Protein AF-A0A3S1PCC4-F1 (afdb_monomer_lite)

Foldseek 3Di:
DDPVVVVVVVVLVVQCVPDDDPSVVVSVVVPDPDPDDDDDDDPDPDDDDDPDDPDPAPPQQVAFQVVLHDLLLLQWKKKFFWDQDAPQDLVLLVVLVVVLSVQAHTRPDRDDFKHKDKDFALVLCVRSPQCDDPPDRVCVVPDPDRNCFCQDPVNCVVVVCDDCRHSVNDQARHPVHNTGMMMMMTGNDPVSNVVVVVVNCVSCVVSVMDRSDMDIDHFDDDVSFTADPVGDGDPPDDDDDPNSD

Radius of gyration: 22.94 Å; chains: 1; bounding box: 48×63×46 Å

Secondary structure (DSSP, 8-state):
--HHHHHHHHHHHHHHHH--THHHHHHHHTT--PPPPPPPPTT-----PSP--------GGGSBGGGT---TT--EEEEEEEEPPTT--HHHHHHHHHHHHHHS-BTTS---SEEEEEEE-HHHHHHHT---BTTB-GGGGS-HHHHH-TTSHHHHHHHT--GGGSGGG-SSSSTTS---EEEEEEESSHHHHHHHHHHHHHHHHHTT-EEEEEEEE---EETTEEB-TTS-B-S------TT--

pLDDT: mean 84.14, std 18.21, range [34.12, 98.75]

Sequence (245 aa):
LNTTRIRINSRIRRGIASATGNEARDWLSLFGSLPRPQALPADARSLAGPPSSPLEALESGEIQSIFFGPFGALGDAHMLAIQVPDGLPTAKRKTWLDFVIGKTSFGDGVPVGRAMTVAFGPNGLRRLGLEGGVDDEPLDTFPVAFREGMGTPERSRILNDTGPDAPDKWQWGSSAKPVDVVIVCYAETPALLKAEITAMKRQTAGAGMSVTAELPLKVKRDGKRAVEHFGFVDGISQPIVRGTA

Structure (mmCIF, N/CA/C/O backbone):
data_AF-A0A3S1PCC4-F1
#
_entry.id   AF-A0A3S1PCC4-F1
#
loop_
_atom_site.group_PDB
_atom_site.id
_atom_site.type_symbol
_atom_site.label_atom_id
_atom_site.label_alt_id
_atom_site.label_comp_id
_atom_site.label_asym_id
_atom_site.label_entity_id
_atom_site.label_seq_id
_atom_site.pdbx_PDB_ins_code
_atom_site.Cartn_x
_atom_site.Cartn_y
_atom_site.Cartn_z
_atom_site.occupancy
_atom_site.B_iso_or_equiv
_atom_site.auth_seq_id
_atom_site.auth_comp_id
_atom_site.auth_asym_id
_atom_site.auth_atom_id
_atom_site.pdbx_PDB_model_num
ATOM 1 N N . LEU A 1 1 ? -17.029 -44.923 25.336 1.00 55.44 1 LEU A N 1
ATOM 2 C CA . LEU A 1 1 ? -16.985 -43.582 24.699 1.00 55.44 1 LEU A CA 1
ATOM 3 C C . LEU A 1 1 ? -17.472 -42.555 25.717 1.00 55.44 1 LEU A C 1
ATOM 5 O O . LEU A 1 1 ? -18.486 -42.830 26.338 1.00 55.44 1 LEU A O 1
ATOM 9 N N . ASN A 1 2 ? -16.788 -41.420 25.910 1.00 75.88 2 ASN A N 1
ATOM 10 C CA . ASN A 1 2 ? -17.278 -40.337 26.778 1.00 75.88 2 ASN A CA 1
ATOM 11 C C . ASN A 1 2 ? -17.900 -39.200 25.947 1.00 75.88 2 ASN A C 1
ATOM 13 O O . ASN A 1 2 ? -17.638 -39.069 24.748 1.00 75.88 2 ASN A O 1
ATOM 17 N N . THR A 1 3 ? -18.735 -38.384 26.585 1.00 71.75 3 THR A N 1
ATOM 18 C CA . THR A 1 3 ? -19.461 -37.267 25.956 1.00 71.75 3 THR A CA 1
ATOM 19 C C . THR A 1 3 ? -18.524 -36.255 25.297 1.00 71.75 3 THR A C 1
ATOM 21 O O . THR A 1 3 ? -18.834 -35.746 24.221 1.00 71.75 3 THR A O 1
ATOM 24 N N . THR A 1 4 ? -17.336 -36.036 25.862 1.00 60.47 4 THR A N 1
ATOM 25 C CA . THR A 1 4 ? -16.287 -35.183 25.284 1.00 60.47 4 THR A CA 1
ATOM 26 C C . THR A 1 4 ? -15.826 -35.681 23.913 1.00 60.47 4 THR A C 1
ATOM 28 O O . THR A 1 4 ? -15.814 -34.911 22.954 1.00 60.47 4 THR A O 1
ATOM 31 N N . ARG A 1 5 ? -15.525 -36.979 23.772 1.00 54.78 5 ARG A N 1
ATOM 32 C CA . ARG A 1 5 ? -15.121 -37.580 22.487 1.00 54.78 5 ARG A CA 1
ATOM 33 C C . ARG A 1 5 ? -16.241 -37.541 21.446 1.00 54.78 5 ARG A C 1
ATOM 35 O O . ARG A 1 5 ? -15.966 -37.338 20.269 1.00 54.78 5 ARG A O 1
ATOM 42 N N . ILE A 1 6 ? -17.498 -37.676 21.869 1.00 67.12 6 ILE A N 1
ATOM 43 C CA . ILE A 1 6 ? -18.664 -37.547 20.978 1.00 67.12 6 ILE A CA 1
ATOM 44 C C . ILE A 1 6 ? -18.783 -36.108 20.448 1.00 67.12 6 ILE A C 1
ATOM 46 O O . ILE A 1 6 ? -19.004 -35.905 19.254 1.00 67.12 6 ILE A O 1
ATOM 50 N N . ARG A 1 7 ? -18.574 -35.103 21.309 1.00 64.81 7 ARG A N 1
ATOM 51 C CA . ARG A 1 7 ? -18.619 -33.678 20.937 1.00 64.81 7 ARG A CA 1
ATOM 52 C C . ARG A 1 7 ? -17.484 -33.287 19.992 1.00 64.81 7 ARG A C 1
ATOM 54 O O . ARG A 1 7 ? -17.731 -32.577 19.020 1.00 64.81 7 ARG A O 1
ATOM 61 N N . ILE A 1 8 ? -16.276 -33.790 20.249 1.00 65.31 8 ILE A N 1
ATOM 62 C CA . ILE A 1 8 ? -15.109 -33.607 19.377 1.00 65.31 8 ILE A CA 1
ATOM 63 C C . ILE A 1 8 ? -15.391 -34.217 18.000 1.00 65.31 8 ILE A C 1
ATOM 65 O O . ILE A 1 8 ? -15.350 -33.502 17.006 1.00 65.31 8 ILE A O 1
ATOM 69 N N . ASN A 1 9 ? -15.807 -35.484 17.934 1.00 69.88 9 ASN A N 1
ATOM 70 C CA . ASN A 1 9 ? -16.127 -36.136 16.660 1.00 69.88 9 ASN A CA 1
ATOM 71 C C . ASN A 1 9 ? -17.265 -35.442 15.895 1.00 69.88 9 ASN A C 1
ATOM 73 O O . ASN A 1 9 ? -17.238 -35.391 14.668 1.00 69.88 9 ASN A O 1
ATOM 77 N N . SER A 1 10 ? -18.256 -34.890 16.600 1.00 73.69 10 SER A N 1
ATOM 78 C CA . SER A 1 10 ? -19.342 -34.116 15.988 1.00 73.69 10 SER A CA 1
ATOM 79 C C . SER A 1 10 ? -18.849 -32.793 15.391 1.00 73.69 10 SER A C 1
ATOM 81 O O . SER A 1 10 ? -19.222 -32.457 14.268 1.00 73.69 10 SER A O 1
ATOM 83 N N . ARG A 1 11 ? -17.960 -32.070 16.090 1.00 67.06 11 ARG A N 1
ATOM 84 C CA . ARG A 1 11 ? -17.319 -30.845 15.577 1.00 67.06 11 ARG A CA 1
ATOM 85 C C . ARG A 1 11 ? -16.448 -31.123 14.355 1.00 67.06 11 ARG A C 1
ATOM 87 O O . ARG A 1 11 ? -16.560 -30.405 13.372 1.00 67.06 11 ARG A O 1
ATOM 94 N N . ILE A 1 12 ? -15.672 -32.202 14.403 1.00 66.50 12 ILE A N 1
ATOM 95 C CA . ILE A 1 12 ? -14.840 -32.667 13.292 1.00 66.50 12 ILE A CA 1
ATOM 96 C C . ILE A 1 12 ? -15.699 -32.983 12.060 1.00 66.50 12 ILE A C 1
ATOM 98 O O . ILE A 1 12 ? -15.467 -32.446 10.984 1.00 66.50 12 ILE A O 1
ATOM 102 N N . ARG A 1 13 ? -16.751 -33.800 12.214 1.00 68.94 13 ARG A N 1
ATOM 103 C CA . ARG A 1 13 ? -17.656 -34.139 11.100 1.00 68.94 13 ARG A CA 1
ATOM 104 C C . ARG A 1 13 ? -18.364 -32.919 10.528 1.00 68.94 13 ARG A C 1
ATOM 106 O O . ARG A 1 13 ? -18.548 -32.846 9.320 1.00 68.94 13 ARG A O 1
ATOM 113 N N . ARG A 1 14 ? -18.774 -31.984 11.388 1.00 71.38 14 ARG A N 1
ATOM 114 C CA . ARG A 1 14 ? -19.416 -30.742 10.955 1.00 71.38 14 ARG A CA 1
ATOM 115 C C . ARG A 1 14 ? -18.445 -29.879 10.153 1.00 71.38 14 ARG A C 1
ATOM 117 O O . ARG A 1 14 ? -18.834 -29.436 9.086 1.00 71.38 14 ARG A O 1
ATOM 124 N N . GLY A 1 15 ? -17.206 -29.731 10.624 1.00 66.81 15 GLY A N 1
ATOM 125 C CA . GLY A 1 15 ? -16.150 -29.019 9.909 1.00 66.81 15 GLY A CA 1
ATOM 126 C C . GLY A 1 15 ? -15.843 -29.630 8.543 1.00 66.81 15 GLY A C 1
ATOM 127 O O . GLY A 1 15 ? -15.809 -28.900 7.568 1.00 66.81 15 GLY A O 1
ATOM 128 N N . ILE A 1 16 ? -15.741 -30.961 8.440 1.00 65.31 16 ILE A N 1
ATOM 129 C CA . ILE A 1 16 ? -15.544 -31.660 7.154 1.00 65.31 16 ILE A CA 1
ATOM 130 C C . ILE A 1 16 ? -16.733 -31.455 6.205 1.00 65.31 16 ILE A C 1
ATOM 132 O O . ILE A 1 16 ? -16.543 -31.243 5.014 1.00 65.31 16 ILE A O 1
ATOM 136 N N . ALA A 1 17 ? -17.964 -31.543 6.715 1.00 69.50 17 ALA A N 1
ATOM 137 C CA . ALA A 1 17 ? -19.167 -31.459 5.888 1.00 69.50 17 ALA A CA 1
ATOM 138 C C . ALA A 1 17 ? -19.477 -30.035 5.401 1.00 69.50 17 ALA A C 1
ATOM 140 O O . ALA A 1 17 ? -20.183 -29.882 4.407 1.00 69.50 17 ALA A O 1
ATOM 141 N N . SER A 1 18 ? -18.987 -29.008 6.102 1.00 69.00 18 SER A N 1
ATOM 142 C CA . SER A 1 18 ? -19.151 -27.604 5.717 1.00 69.00 18 SER A CA 1
ATOM 143 C C . SER A 1 18 ? -17.910 -26.995 5.067 1.00 69.00 18 SER A C 1
ATOM 145 O O . SER A 1 18 ? -17.981 -25.845 4.651 1.00 69.00 18 SER A O 1
ATOM 147 N N . ALA A 1 19 ? -16.795 -27.731 5.014 1.00 68.38 19 ALA A N 1
ATOM 148 C CA . ALA A 1 19 ? -15.522 -27.224 4.527 1.00 68.38 19 ALA A CA 1
ATOM 149 C C . ALA A 1 19 ? -15.582 -26.895 3.034 1.00 68.38 19 ALA A C 1
ATOM 151 O O . ALA A 1 19 ? -15.931 -27.739 2.203 1.00 68.38 19 ALA A O 1
ATOM 152 N N . THR A 1 20 ? -15.169 -25.683 2.689 1.00 65.50 20 THR A N 1
ATOM 153 C CA . THR A 1 20 ? -14.946 -25.265 1.302 1.00 65.50 20 THR A CA 1
ATOM 154 C C . THR A 1 20 ? -13.452 -25.263 0.996 1.00 65.50 20 THR A C 1
ATOM 156 O O . THR A 1 20 ? -12.661 -24.863 1.842 1.00 65.50 20 THR A O 1
ATOM 159 N N . GLY A 1 21 ? -13.058 -25.738 -0.194 1.00 63.12 21 GLY A N 1
ATOM 160 C CA . GLY A 1 21 ? -11.692 -25.675 -0.747 1.00 63.12 21 GLY A CA 1
ATOM 161 C C . GLY A 1 21 ? -10.542 -25.839 0.261 1.00 63.12 21 GLY A C 1
ATOM 162 O O . GLY A 1 21 ? -10.069 -26.949 0.500 1.00 63.12 21 GLY A O 1
ATOM 163 N N . ASN A 1 22 ? -10.089 -24.715 0.818 1.00 55.84 22 ASN A N 1
ATOM 164 C CA . ASN A 1 22 ? -8.958 -24.598 1.740 1.00 55.84 22 ASN A CA 1
ATOM 165 C C . ASN A 1 22 ? -9.231 -25.239 3.116 1.00 55.84 22 ASN A C 1
ATOM 167 O O . ASN A 1 22 ? -8.378 -25.952 3.639 1.00 55.84 22 ASN A O 1
ATOM 171 N N . GLU A 1 23 ? -10.449 -25.121 3.652 1.00 59.72 23 GLU A N 1
ATOM 172 C CA . GLU A 1 23 ? -10.817 -25.710 4.950 1.00 59.72 23 GLU A CA 1
ATOM 173 C C . GLU A 1 23 ? -10.722 -27.245 4.914 1.00 59.72 23 GLU A C 1
ATOM 175 O O . GLU A 1 23 ? -10.379 -27.886 5.906 1.00 59.72 23 GLU A O 1
ATOM 180 N N . ALA A 1 24 ? -10.983 -27.858 3.755 1.00 63.47 24 ALA A N 1
ATOM 181 C CA . ALA A 1 24 ? -10.922 -29.308 3.596 1.00 63.47 24 ALA A CA 1
ATOM 182 C C . ALA A 1 24 ? -9.477 -29.838 3.658 1.00 63.47 24 ALA A C 1
ATOM 184 O O . ALA A 1 24 ? -9.257 -30.948 4.152 1.00 63.47 24 ALA A O 1
ATOM 185 N N . ARG A 1 25 ? -8.492 -29.047 3.201 1.00 60.25 25 ARG A N 1
ATOM 186 C CA . ARG A 1 25 ? -7.058 -29.381 3.278 1.00 60.25 25 ARG A CA 1
ATOM 187 C C . ARG A 1 25 ? -6.530 -29.280 4.708 1.00 60.25 25 ARG A C 1
ATOM 189 O O . ARG A 1 25 ? -5.860 -30.210 5.161 1.00 60.25 25 ARG A O 1
ATOM 196 N N . ASP A 1 26 ? 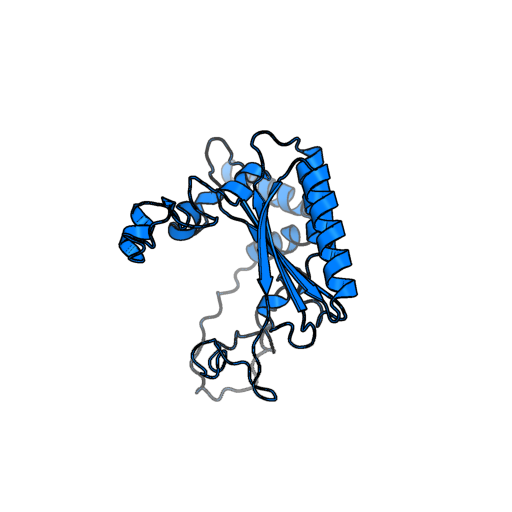-6.919 -28.240 5.441 1.00 62.50 26 ASP A N 1
ATOM 197 C CA . ASP A 1 26 ? -6.577 -28.093 6.861 1.00 62.50 26 ASP A CA 1
ATOM 198 C C . ASP A 1 26 ? -7.161 -29.234 7.691 1.00 62.50 26 ASP A C 1
ATOM 200 O O . ASP A 1 26 ? -6.450 -29.860 8.481 1.00 62.50 26 ASP A O 1
ATOM 204 N N . TRP A 1 27 ? -8.424 -29.594 7.441 1.00 66.12 27 TRP A N 1
ATOM 205 C CA . TRP A 1 27 ? -9.035 -30.768 8.057 1.00 66.12 27 TRP A CA 1
ATOM 206 C C . TRP A 1 27 ? -8.267 -32.053 7.747 1.00 66.12 27 TRP A C 1
ATOM 208 O O . TRP A 1 27 ? -8.032 -32.840 8.662 1.00 66.12 27 TRP A O 1
ATOM 218 N N . LEU A 1 28 ? -7.840 -32.264 6.499 1.00 62.09 28 LEU A N 1
ATOM 219 C CA . LEU A 1 28 ? -7.094 -33.459 6.094 1.00 62.09 28 LEU A CA 1
ATOM 220 C C . LEU A 1 28 ? -5.735 -33.567 6.807 1.00 62.09 28 LEU A C 1
ATOM 222 O O . LEU A 1 28 ? -5.336 -34.666 7.199 1.00 62.09 28 LEU A O 1
ATOM 226 N N . SER A 1 29 ? -5.060 -32.436 7.035 1.00 58.19 29 SER A N 1
ATOM 227 C CA . SER A 1 29 ? -3.767 -32.385 7.736 1.00 58.19 29 SER A CA 1
ATOM 228 C C . SER A 1 29 ? -3.847 -32.874 9.192 1.00 58.19 29 SER A C 1
ATOM 230 O O . SER A 1 29 ? -2.890 -33.447 9.715 1.00 58.19 29 SER A O 1
ATOM 232 N N . LEU A 1 30 ? -5.016 -32.735 9.827 1.00 59.31 30 LEU A N 1
ATOM 233 C CA . LEU A 1 30 ? -5.267 -33.156 11.208 1.00 59.31 30 LEU A CA 1
ATOM 234 C C . LEU A 1 30 ? -5.511 -34.672 11.353 1.00 59.31 30 LEU A C 1
ATOM 236 O O . LEU A 1 30 ? -5.590 -35.170 12.477 1.00 59.31 30 LEU A O 1
ATOM 240 N N . PHE A 1 31 ? -5.624 -35.417 10.244 1.00 58.00 31 PHE A N 1
ATOM 241 C CA . PHE A 1 31 ? -5.912 -36.860 10.237 1.00 58.00 31 PHE A CA 1
ATOM 242 C C . PHE A 1 31 ? -4.705 -37.772 9.976 1.00 58.00 31 PHE A C 1
ATOM 244 O O . PHE A 1 31 ? -4.876 -38.982 9.820 1.00 58.00 31 PHE A O 1
ATOM 251 N N . GLY A 1 32 ? -3.483 -37.241 9.979 1.00 54.75 32 GLY A N 1
ATOM 252 C CA . GLY A 1 32 ? -2.264 -38.036 9.825 1.00 54.75 32 GLY A CA 1
ATOM 253 C C . GLY A 1 32 ? -1.447 -38.140 11.112 1.00 54.75 32 GLY A C 1
ATOM 254 O O . GLY A 1 32 ? -1.213 -37.150 11.793 1.00 54.75 32 GLY A O 1
ATOM 255 N N . SER A 1 33 ? -0.917 -39.326 11.410 1.00 45.59 33 SER A N 1
ATOM 256 C CA . SER A 1 33 ? 0.185 -39.521 12.366 1.00 45.59 33 SER A CA 1
ATOM 257 C C . SER A 1 33 ? 1.557 -39.385 11.688 1.00 45.59 33 SER A C 1
ATOM 259 O O . SER A 1 33 ? 2.491 -40.109 12.030 1.00 45.59 33 SER A O 1
ATOM 261 N N . LEU A 1 34 ? 1.681 -38.514 10.681 1.00 43.03 34 LEU A N 1
ATOM 262 C CA . LEU A 1 34 ? 2.952 -38.301 9.994 1.00 43.03 34 LEU A CA 1
ATOM 263 C C . LEU A 1 34 ? 3.855 -37.417 10.869 1.00 43.03 34 LEU A C 1
ATOM 265 O O . LEU A 1 34 ? 3.447 -36.313 11.237 1.00 43.03 34 LEU A O 1
ATOM 269 N N . PRO A 1 35 ? 5.069 -37.874 11.229 1.00 38.50 35 PRO A N 1
ATOM 270 C CA . PRO A 1 35 ? 6.029 -37.037 11.933 1.00 38.50 35 PRO A CA 1
ATOM 271 C C . PRO A 1 35 ? 6.347 -35.790 11.103 1.00 38.50 35 PRO A C 1
ATOM 273 O O . PRO A 1 35 ? 6.638 -35.894 9.912 1.00 38.50 35 PRO A O 1
ATOM 276 N N . ARG A 1 36 ? 6.337 -34.617 11.749 1.00 38.31 36 ARG A N 1
ATOM 277 C CA . ARG A 1 36 ? 6.861 -33.366 11.183 1.00 38.31 36 ARG A CA 1
ATOM 278 C C . ARG A 1 36 ? 8.299 -33.625 10.694 1.00 38.31 36 ARG A C 1
ATOM 280 O O . ARG A 1 36 ? 9.127 -33.981 11.537 1.00 38.31 36 ARG A O 1
ATOM 287 N N . PRO A 1 37 ? 8.620 -33.485 9.394 1.00 38.50 37 PRO A N 1
ATOM 288 C CA . PRO A 1 37 ? 9.954 -33.804 8.896 1.00 38.50 37 PRO A CA 1
ATOM 289 C C . PRO A 1 37 ? 11.003 -32.913 9.569 1.00 38.50 37 PRO A C 1
ATOM 291 O O . PRO A 1 37 ? 10.977 -31.691 9.428 1.00 38.50 37 PRO A O 1
ATOM 294 N N . GLN A 1 38 ? 11.919 -33.517 10.328 1.00 34.97 38 GLN A N 1
ATOM 295 C CA . GLN A 1 38 ? 13.123 -32.832 10.792 1.00 34.97 38 GLN A CA 1
ATOM 296 C C . GLN A 1 38 ? 14.114 -32.762 9.627 1.00 34.97 38 GLN A C 1
ATOM 298 O O . GLN A 1 38 ? 14.378 -33.769 8.971 1.00 34.97 38 GLN A O 1
ATOM 303 N N . ALA A 1 39 ? 14.648 -31.571 9.359 1.00 34.12 39 ALA A N 1
ATOM 304 C CA . ALA A 1 39 ? 15.668 -31.373 8.338 1.00 34.12 39 ALA A CA 1
ATOM 305 C C . ALA A 1 39 ? 16.948 -32.137 8.725 1.00 34.12 39 ALA A C 1
ATOM 307 O O . ALA A 1 39 ? 17.568 -31.830 9.742 1.00 34.12 39 ALA A O 1
ATOM 308 N N . LEU A 1 40 ? 17.340 -33.130 7.924 1.00 36.12 40 LEU A N 1
ATOM 309 C CA . LEU A 1 40 ? 18.632 -33.805 8.064 1.00 36.12 40 LEU A CA 1
ATOM 310 C C . LEU A 1 40 ? 19.737 -32.999 7.349 1.00 36.12 40 LEU A C 1
ATOM 312 O O . LEU A 1 40 ? 19.476 -32.459 6.270 1.00 36.12 40 LEU A O 1
ATOM 316 N N . PRO A 1 41 ? 20.962 -32.919 7.907 1.00 35.78 41 PRO A N 1
ATOM 317 C CA . PRO A 1 41 ? 22.112 -32.302 7.244 1.00 35.78 41 PRO A CA 1
ATOM 318 C C . PRO A 1 41 ? 22.495 -33.040 5.953 1.00 35.78 41 PRO A C 1
ATOM 320 O O . PRO A 1 41 ? 22.347 -34.258 5.857 1.00 35.78 41 PRO A O 1
ATOM 323 N N . ALA A 1 42 ? 23.011 -32.293 4.976 1.00 42.09 42 ALA A N 1
ATOM 324 C CA . ALA A 1 42 ? 23.129 -32.655 3.560 1.00 42.09 42 ALA A CA 1
ATOM 325 C C . ALA A 1 42 ? 24.129 -33.781 3.199 1.00 42.09 42 ALA A C 1
ATOM 327 O O . ALA A 1 42 ? 24.366 -34.024 2.016 1.00 42.09 42 ALA A O 1
ATOM 328 N N . ASP A 1 43 ? 24.686 -34.508 4.170 1.00 38.22 43 ASP A N 1
ATOM 329 C CA . ASP A 1 43 ? 25.926 -35.266 3.944 1.00 38.22 43 ASP A CA 1
ATOM 330 C C . ASP A 1 43 ? 25.753 -36.793 4.053 1.00 38.22 43 ASP A C 1
ATOM 332 O O . ASP A 1 43 ? 26.722 -37.549 3.969 1.00 38.22 43 ASP A O 1
ATOM 336 N N . ALA A 1 44 ? 24.523 -37.291 4.195 1.00 40.72 44 ALA A N 1
ATOM 337 C CA . ALA A 1 44 ? 24.255 -38.726 4.194 1.00 40.72 44 ALA A CA 1
ATOM 338 C C . ALA A 1 44 ? 23.898 -39.213 2.780 1.00 40.72 44 ALA A C 1
ATOM 340 O O . ALA A 1 44 ? 22.746 -39.150 2.351 1.00 40.72 44 ALA A O 1
ATOM 341 N N . ARG A 1 45 ? 24.887 -39.755 2.056 1.00 44.91 45 ARG A N 1
ATOM 342 C CA . ARG A 1 45 ? 24.632 -40.624 0.895 1.00 44.91 45 ARG A CA 1
ATOM 343 C C . ARG A 1 45 ? 23.762 -41.794 1.359 1.00 44.91 45 ARG A C 1
ATOM 345 O O . ARG A 1 45 ? 24.252 -42.655 2.085 1.00 44.91 45 ARG A O 1
ATOM 352 N N . SER A 1 46 ? 22.501 -41.839 0.940 1.00 37.72 46 SER A N 1
ATOM 353 C CA . SER A 1 46 ? 21.627 -42.980 1.207 1.00 37.72 46 SER A CA 1
ATOM 354 C C . SER A 1 46 ? 20.851 -43.404 -0.034 1.00 37.72 46 SER A C 1
ATOM 356 O O . SER A 1 46 ? 20.430 -42.592 -0.855 1.00 37.72 46 SER A O 1
ATOM 358 N N . LEU A 1 47 ? 20.739 -44.725 -0.126 1.00 39.38 47 LEU A N 1
ATOM 359 C CA . LEU A 1 47 ? 20.037 -45.550 -1.097 1.00 39.38 47 LEU A CA 1
ATOM 360 C C . LEU A 1 47 ? 18.609 -45.052 -1.344 1.00 39.38 47 LEU A C 1
ATOM 362 O O . LEU A 1 47 ? 17.991 -44.500 -0.439 1.00 39.38 47 LEU A O 1
ATOM 366 N N . ALA A 1 48 ? 18.111 -45.284 -2.566 1.00 47.38 48 ALA A N 1
ATOM 367 C CA . ALA A 1 48 ? 16.798 -44.874 -3.067 1.00 47.38 48 ALA A CA 1
ATOM 368 C C . ALA A 1 48 ? 15.698 -44.928 -1.989 1.00 47.38 48 ALA A C 1
ATOM 370 O O . ALA A 1 48 ? 15.138 -45.984 -1.694 1.00 47.38 48 ALA A O 1
ATOM 371 N N . GLY A 1 49 ? 15.424 -43.768 -1.390 1.00 35.38 49 GLY A N 1
ATOM 372 C CA . GLY A 1 49 ? 14.292 -43.560 -0.501 1.00 35.38 49 GLY A CA 1
ATOM 373 C C . GLY A 1 49 ? 12.999 -43.383 -1.301 1.00 35.38 49 GLY A C 1
ATOM 374 O O . GLY A 1 49 ? 13.058 -43.128 -2.508 1.00 35.38 49 GLY A O 1
ATOM 375 N N . PRO A 1 50 ? 11.828 -43.511 -0.650 1.00 36.97 50 PRO A N 1
ATOM 376 C CA . PRO A 1 50 ? 10.544 -43.227 -1.287 1.00 36.97 50 PRO A CA 1
ATOM 377 C C . PRO A 1 50 ? 10.554 -41.800 -1.859 1.00 36.97 50 PRO A C 1
ATOM 379 O O . PRO A 1 50 ? 11.322 -40.969 -1.359 1.00 36.97 50 PRO A O 1
ATOM 382 N N . PRO A 1 51 ? 9.745 -41.506 -2.899 1.00 36.16 51 PRO A N 1
ATOM 383 C CA . PRO A 1 51 ? 9.732 -40.188 -3.520 1.00 36.16 51 PRO A CA 1
ATOM 384 C C . PRO A 1 51 ? 9.595 -39.141 -2.422 1.00 36.16 51 PRO A C 1
ATOM 386 O O . PRO A 1 51 ? 8.699 -39.238 -1.582 1.00 36.16 51 PRO A O 1
ATOM 389 N N . SER A 1 52 ? 10.532 -38.193 -2.397 1.00 42.22 52 SER A N 1
ATOM 390 C CA . SER A 1 52 ? 10.460 -37.029 -1.527 1.00 42.22 52 SER A CA 1
ATOM 391 C C . SER A 1 52 ? 9.052 -36.464 -1.646 1.00 42.22 52 SER A C 1
ATOM 393 O O . SER A 1 52 ? 8.657 -36.053 -2.741 1.00 42.22 52 SER A O 1
ATOM 395 N N . SER A 1 53 ? 8.287 -36.494 -0.552 1.00 44.97 53 SER A N 1
ATOM 396 C CA . SER A 1 53 ? 7.024 -35.768 -0.464 1.00 44.97 53 SER A CA 1
ATOM 397 C C . SER A 1 53 ? 7.264 -34.366 -1.021 1.00 44.97 53 SER A C 1
ATOM 399 O O . SER A 1 53 ? 8.323 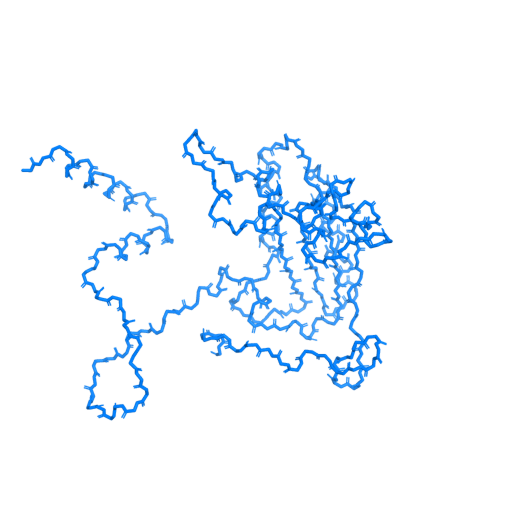-33.799 -0.720 1.00 44.97 53 SER A O 1
ATOM 401 N N . PRO A 1 54 ? 6.367 -33.834 -1.870 1.00 45.84 54 PRO A N 1
ATOM 402 C CA . PRO A 1 54 ? 6.598 -32.539 -2.482 1.00 45.84 54 PRO A CA 1
ATOM 403 C C . PRO A 1 54 ? 6.914 -31.549 -1.365 1.00 45.84 54 PRO A C 1
ATOM 405 O O . PRO A 1 54 ? 6.230 -31.532 -0.339 1.00 45.84 54 PRO A O 1
ATOM 408 N N . LEU A 1 55 ? 8.006 -30.796 -1.549 1.00 49.62 55 LEU A N 1
ATOM 409 C CA . LEU A 1 55 ? 8.270 -29.573 -0.799 1.00 49.62 55 LEU A CA 1
ATOM 410 C C . LEU A 1 55 ? 6.933 -28.874 -0.569 1.00 49.62 55 LEU A C 1
ATOM 412 O O . LEU A 1 55 ? 6.157 -28.797 -1.518 1.00 49.62 55 LEU A O 1
ATOM 416 N N . GLU A 1 56 ? 6.676 -28.432 0.662 1.00 56.41 56 GLU A N 1
ATOM 417 C CA . GLU A 1 56 ? 5.539 -27.581 1.027 1.00 56.41 56 GLU A CA 1
ATOM 418 C C . GLU A 1 56 ? 5.383 -26.518 -0.070 1.00 56.41 56 GLU A C 1
ATOM 420 O O . GLU A 1 56 ? 6.182 -25.585 -0.171 1.00 56.41 56 GLU A O 1
ATOM 425 N N . ALA A 1 57 ? 4.476 -26.776 -1.013 1.00 68.62 57 ALA A N 1
ATOM 426 C CA . ALA A 1 57 ? 4.386 -25.985 -2.222 1.00 68.62 57 ALA A CA 1
ATOM 427 C C . ALA A 1 57 ? 3.734 -24.679 -1.802 1.00 68.62 57 ALA A C 1
ATOM 429 O O . ALA A 1 57 ? 2.679 -24.697 -1.169 1.00 68.62 57 ALA A O 1
ATOM 430 N N . LEU A 1 58 ? 4.382 -23.557 -2.108 1.00 82.06 58 LEU A N 1
ATOM 431 C CA . LEU A 1 58 ? 3.798 -22.257 -1.824 1.00 82.06 58 LEU A CA 1
ATOM 432 C C . LEU A 1 58 ? 2.448 -22.161 -2.539 1.00 82.06 58 LEU A C 1
ATOM 434 O O . LEU A 1 58 ? 2.352 -22.470 -3.728 1.00 82.06 58 LEU A O 1
ATOM 438 N N . GLU A 1 59 ? 1.418 -21.713 -1.825 1.00 84.12 59 GLU A N 1
ATOM 439 C CA . GLU A 1 59 ? 0.108 -21.422 -2.410 1.00 84.12 59 GLU A CA 1
ATOM 440 C C . GLU A 1 59 ? 0.200 -20.109 -3.195 1.00 84.12 59 GLU A C 1
ATOM 442 O O . GLU A 1 59 ? -0.241 -19.053 -2.748 1.00 84.12 59 GLU A O 1
ATOM 447 N N . SER A 1 60 ? 0.857 -20.153 -4.355 1.00 85.75 60 SER A N 1
ATOM 448 C CA . SER A 1 60 ? 1.214 -18.964 -5.129 1.00 85.75 60 SER A CA 1
ATOM 449 C C . SER A 1 60 ? 0.014 -18.074 -5.454 1.00 85.75 60 SER A C 1
ATOM 451 O O . SER A 1 60 ? 0.147 -16.856 -5.385 1.00 85.75 60 SER A O 1
ATOM 453 N N . GLY A 1 61 ? -1.159 -18.655 -5.711 1.00 87.94 61 GLY A N 1
ATOM 454 C CA . GLY A 1 61 ? -2.400 -17.919 -5.980 1.00 87.94 61 GLY A CA 1
ATOM 455 C C . GLY A 1 61 ? -2.986 -17.160 -4.789 1.00 87.94 61 GLY A C 1
ATOM 456 O O . GLY A 1 61 ? -3.797 -16.262 -4.981 1.00 87.94 61 GLY A O 1
ATOM 457 N N . GLU A 1 62 ? -2.530 -17.449 -3.571 1.00 89.19 62 GLU A N 1
ATOM 458 C CA . GLU A 1 62 ? -2.933 -16.745 -2.345 1.00 89.19 62 GLU A CA 1
ATOM 459 C C . GLU A 1 62 ? -1.856 -15.744 -1.881 1.00 89.19 62 GLU A C 1
ATOM 461 O O . GLU A 1 62 ? -2.073 -14.926 -0.985 1.00 89.19 62 GLU A O 1
ATOM 466 N N . ILE A 1 63 ? -0.678 -15.765 -2.513 1.00 92.62 63 ILE A N 1
ATOM 467 C CA . ILE A 1 63 ? 0.450 -14.891 -2.191 1.00 92.62 63 ILE A CA 1
ATOM 468 C C . ILE A 1 63 ? 0.553 -13.795 -3.253 1.00 92.62 63 ILE A C 1
ATOM 470 O O . ILE A 1 63 ? 0.655 -14.064 -4.448 1.00 92.62 63 ILE A O 1
ATOM 474 N N . GLN A 1 64 ? 0.564 -12.530 -2.830 1.00 96.38 64 GLN A N 1
ATOM 475 C CA . GLN A 1 64 ? 0.699 -11.408 -3.762 1.00 96.38 64 GLN A CA 1
ATOM 476 C C . GLN A 1 64 ? 2.017 -11.485 -4.548 1.00 96.38 64 GLN A C 1
ATOM 478 O O . GLN A 1 64 ? 3.076 -11.740 -3.972 1.00 96.38 64 GLN A O 1
ATOM 483 N N . SER A 1 65 ? 1.976 -11.188 -5.851 1.00 94.81 65 SER A N 1
ATOM 484 C CA . SER A 1 65 ? 3.092 -11.415 -6.786 1.00 94.81 65 SER A CA 1
ATOM 485 C C . SER A 1 65 ? 4.407 -10.738 -6.371 1.00 94.81 65 SER A C 1
ATOM 487 O O . SER A 1 65 ? 5.478 -11.235 -6.706 1.00 94.81 65 SER A O 1
ATOM 489 N N . ILE A 1 66 ? 4.342 -9.625 -5.625 1.00 93.88 66 ILE A N 1
ATOM 490 C CA . ILE A 1 66 ? 5.520 -8.873 -5.154 1.00 93.88 66 ILE A CA 1
ATOM 491 C C . ILE A 1 66 ? 6.450 -9.709 -4.264 1.00 93.88 66 ILE A C 1
ATOM 493 O O . ILE A 1 66 ? 7.639 -9.417 -4.177 1.00 93.88 66 ILE A O 1
ATOM 497 N N . PHE A 1 67 ? 5.927 -10.761 -3.629 1.00 93.38 67 PHE A N 1
ATOM 498 C CA . PHE A 1 67 ? 6.720 -11.707 -2.849 1.00 93.38 67 PHE A CA 1
ATOM 499 C C . PHE A 1 67 ? 7.698 -12.513 -3.717 1.00 93.38 67 PHE A C 1
ATOM 501 O O . PHE A 1 67 ? 8.813 -12.796 -3.290 1.00 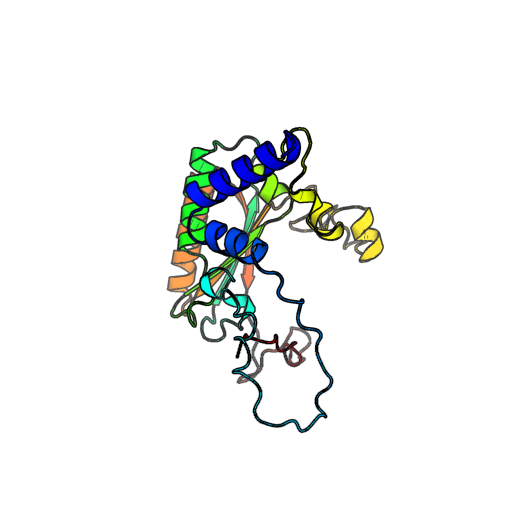93.38 67 PHE A O 1
ATOM 508 N N . PHE A 1 68 ? 7.287 -12.871 -4.937 1.00 91.12 68 PHE A N 1
ATOM 509 C CA . PHE A 1 68 ? 8.062 -13.729 -5.839 1.00 91.12 68 PHE A CA 1
ATOM 510 C C . PHE A 1 68 ? 9.087 -12.952 -6.665 1.00 91.12 68 PHE A C 1
ATOM 512 O O . PHE A 1 68 ? 10.041 -13.532 -7.178 1.00 91.12 68 PHE A O 1
ATOM 519 N N . GLY A 1 69 ? 8.912 -11.638 -6.802 1.00 88.69 69 GLY A N 1
ATOM 520 C CA . GLY A 1 69 ? 9.878 -10.806 -7.497 1.00 88.69 69 GLY A CA 1
ATOM 521 C C . GLY A 1 69 ? 9.384 -9.394 -7.798 1.00 88.69 69 GLY A C 1
ATOM 522 O O . GLY A 1 69 ? 8.206 -9.071 -7.630 1.00 88.69 69 GLY A O 1
ATOM 523 N N . PRO A 1 70 ? 10.294 -8.525 -8.265 1.00 86.75 70 PRO A N 1
ATOM 524 C CA . PRO A 1 70 ? 9.968 -7.150 -8.602 1.00 86.75 70 PRO A CA 1
ATOM 525 C C . PRO A 1 70 ? 9.195 -7.055 -9.922 1.00 86.75 70 PRO A C 1
ATOM 527 O O . PRO A 1 70 ? 9.447 -7.791 -10.876 1.00 86.75 70 PRO A O 1
ATOM 530 N N . PHE A 1 71 ? 8.347 -6.036 -10.044 1.00 89.88 71 PHE A N 1
ATOM 531 C CA . PHE A 1 71 ? 7.623 -5.726 -11.280 1.00 89.88 71 PHE A CA 1
ATOM 532 C C . PHE A 1 71 ? 8.468 -4.929 -12.285 1.00 89.88 71 PHE A C 1
ATOM 534 O O . PHE A 1 71 ? 8.037 -3.898 -12.784 1.00 89.88 71 PHE A O 1
ATOM 541 N N . GLY A 1 72 ? 9.695 -5.369 -12.577 1.00 80.44 72 GLY A N 1
ATOM 542 C CA . GLY A 1 72 ? 10.683 -4.571 -13.322 1.00 80.44 72 GLY A CA 1
ATOM 543 C C . GLY A 1 72 ? 10.235 -4.069 -14.706 1.00 80.44 72 GLY A C 1
ATOM 544 O O . GLY A 1 72 ? 10.677 -2.999 -15.119 1.00 80.44 72 GLY A O 1
ATOM 545 N N . ALA A 1 73 ? 9.356 -4.806 -15.397 1.00 83.56 73 ALA A N 1
ATOM 546 C CA . ALA A 1 73 ? 8.764 -4.402 -16.679 1.00 83.56 73 ALA A CA 1
ATOM 547 C C . ALA A 1 73 ? 7.649 -3.342 -16.537 1.00 83.56 73 ALA A C 1
ATOM 549 O O . ALA A 1 73 ? 7.302 -2.674 -17.506 1.00 83.56 73 ALA A O 1
ATOM 550 N N . LEU A 1 74 ? 7.104 -3.165 -15.332 1.00 90.62 74 LEU A N 1
ATOM 551 C CA . LEU A 1 74 ? 6.086 -2.171 -15.000 1.00 90.62 74 LEU A CA 1
ATOM 552 C C . LEU A 1 74 ? 6.780 -0.935 -14.413 1.00 90.62 74 LEU A C 1
ATOM 554 O O . LEU A 1 74 ? 6.848 -0.745 -13.199 1.00 90.62 74 LEU A O 1
ATOM 558 N N . GLY A 1 75 ? 7.390 -0.145 -15.298 1.00 85.19 75 GLY A N 1
ATOM 559 C CA . GLY A 1 75 ? 8.298 0.952 -14.944 1.00 85.19 75 GLY A CA 1
ATOM 560 C C . GLY A 1 75 ? 7.654 2.155 -14.248 1.00 85.19 75 GLY A C 1
ATOM 561 O O . GLY A 1 75 ? 8.385 2.992 -13.716 1.00 85.19 75 GLY A O 1
ATOM 562 N N . ASP A 1 76 ? 6.322 2.237 -14.223 1.00 93.38 76 ASP A N 1
ATOM 563 C CA . ASP A 1 76 ? 5.571 3.310 -13.580 1.00 93.38 76 ASP A CA 1
ATOM 564 C C . ASP A 1 76 ? 4.755 2.769 -12.403 1.00 93.38 76 ASP A C 1
ATOM 566 O O . ASP A 1 76 ? 3.997 1.806 -12.546 1.00 93.38 76 ASP A O 1
ATOM 570 N N . ALA A 1 77 ? 4.847 3.430 -11.245 1.00 97.06 77 ALA A N 1
ATOM 571 C CA . ALA A 1 77 ? 4.066 3.055 -10.075 1.00 97.06 77 ALA A CA 1
ATOM 572 C C . ALA A 1 77 ? 3.566 4.249 -9.254 1.00 97.06 77 ALA A C 1
ATOM 574 O O . ALA A 1 77 ? 4.111 5.358 -9.299 1.00 97.06 77 ALA A O 1
ATOM 575 N N . HIS A 1 78 ? 2.494 4.020 -8.498 1.00 98.50 78 HIS A N 1
ATOM 576 C CA . HIS A 1 78 ? 1.869 5.026 -7.647 1.00 98.50 78 HIS A CA 1
ATOM 577 C C . HIS A 1 78 ? 1.244 4.387 -6.411 1.00 98.50 78 HIS A C 1
ATOM 579 O O . HIS A 1 78 ? 0.489 3.419 -6.516 1.00 98.50 78 HIS A O 1
ATOM 585 N N . MET A 1 79 ? 1.542 4.955 -5.249 1.00 98.56 79 MET A N 1
ATOM 586 C CA . MET A 1 79 ? 0.982 4.541 -3.971 1.00 98.56 79 MET A CA 1
ATOM 587 C C . MET A 1 79 ? -0.230 5.404 -3.617 1.00 98.56 79 MET A C 1
ATOM 589 O O . MET A 1 79 ? -0.168 6.628 -3.730 1.00 98.56 79 MET A O 1
ATOM 593 N N . LEU A 1 80 ? -1.296 4.770 -3.137 1.00 98.75 80 LEU A N 1
ATOM 594 C CA . LEU A 1 80 ? -2.451 5.401 -2.508 1.00 98.75 80 LEU A CA 1
ATOM 595 C C . LEU A 1 80 ? -2.534 4.934 -1.053 1.00 98.75 80 LEU A C 1
ATOM 597 O O . LEU A 1 80 ? -2.618 3.734 -0.790 1.00 98.75 80 LEU A O 1
ATOM 601 N N . ALA A 1 81 ? -2.534 5.881 -0.122 1.00 98.44 81 ALA A N 1
ATOM 602 C CA . ALA A 1 81 ? -2.793 5.644 1.289 1.00 98.44 81 ALA A CA 1
ATOM 603 C C . ALA A 1 81 ? -4.248 6.005 1.584 1.00 98.44 81 ALA A C 1
ATOM 605 O O . ALA A 1 81 ? -4.712 7.093 1.235 1.00 98.44 81 ALA A O 1
ATOM 606 N N . ILE A 1 82 ? -4.976 5.072 2.184 1.00 98.62 82 ILE A N 1
ATOM 607 C CA . ILE A 1 82 ? -6.424 5.142 2.348 1.00 98.62 82 ILE A CA 1
ATOM 608 C C . ILE A 1 82 ? -6.760 5.078 3.831 1.00 98.62 82 ILE A C 1
ATOM 610 O O . ILE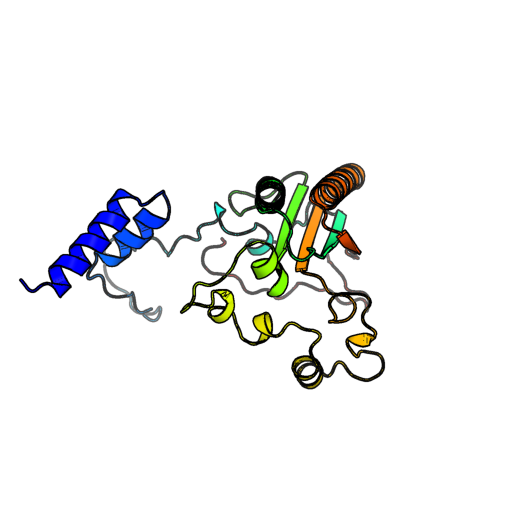 A 1 82 ? -6.255 4.226 4.562 1.00 98.62 82 ILE A O 1
ATOM 614 N N . GLN A 1 83 ? -7.656 5.959 4.255 1.00 98.12 83 GLN A N 1
ATOM 615 C CA . GLN A 1 83 ? -8.306 5.911 5.553 1.00 98.12 83 GLN A CA 1
ATOM 616 C C . GLN A 1 83 ? -9.720 5.350 5.393 1.00 98.12 83 GLN A C 1
ATOM 618 O O . GLN A 1 83 ? -10.499 5.793 4.539 1.00 98.12 83 GLN A O 1
ATOM 623 N N . VAL A 1 84 ? -10.054 4.386 6.243 1.00 97.94 84 VAL A N 1
ATOM 624 C CA . VAL A 1 84 ? -11.383 3.789 6.343 1.00 97.94 84 VAL A CA 1
ATOM 625 C C . VAL A 1 84 ? -12.122 4.496 7.484 1.00 97.94 84 VAL A C 1
ATOM 627 O O . VAL A 1 84 ? -11.586 4.579 8.591 1.00 97.94 84 VAL A O 1
ATOM 630 N N . PRO A 1 85 ? -13.327 5.046 7.260 1.00 95.94 85 PRO A N 1
ATOM 631 C CA . PRO A 1 85 ? -14.101 5.638 8.343 1.00 95.94 85 PRO A CA 1
ATOM 632 C C . PRO A 1 85 ? -14.649 4.553 9.275 1.00 95.94 85 PRO A C 1
ATOM 634 O O . PRO A 1 85 ? -14.884 3.413 8.864 1.00 95.94 85 PRO A O 1
ATOM 637 N N . ASP A 1 86 ? -14.914 4.927 10.521 1.00 93.00 86 ASP A N 1
ATOM 638 C CA . ASP A 1 86 ? -15.621 4.050 11.450 1.00 93.00 86 ASP A CA 1
ATOM 639 C C . ASP A 1 86 ? -17.076 3.835 10.996 1.00 93.00 86 ASP A C 1
ATOM 641 O O . ASP A 1 86 ? -17.696 4.701 10.373 1.00 93.00 86 ASP A O 1
ATOM 645 N N . GLY A 1 87 ? -17.629 2.656 11.293 1.00 92.00 87 GLY A N 1
ATOM 646 C CA . GLY A 1 87 ? -19.034 2.345 11.011 1.00 92.00 87 GLY A CA 1
ATOM 647 C C . GLY A 1 87 ? -19.387 2.192 9.527 1.00 92.00 87 GLY A C 1
ATOM 648 O O . GLY A 1 87 ? -20.563 2.291 9.168 1.00 92.00 87 GLY A O 1
ATOM 649 N N . LEU A 1 88 ? -18.409 1.949 8.645 1.00 95.56 88 LEU A N 1
ATOM 650 C CA . LEU A 1 88 ? -18.690 1.763 7.223 1.00 95.56 88 LEU A CA 1
ATOM 651 C C . LEU A 1 88 ? -19.629 0.555 6.993 1.00 95.56 88 LEU A C 1
ATOM 653 O O . LEU A 1 88 ? -19.335 -0.545 7.475 1.00 95.56 88 LEU A O 1
ATOM 657 N N . PRO A 1 89 ? -20.737 0.697 6.232 1.00 96.69 89 PRO A N 1
ATOM 658 C CA . PRO A 1 89 ? -21.685 -0.397 6.036 1.00 96.69 89 PRO A CA 1
ATOM 659 C C . PRO A 1 89 ? -21.014 -1.658 5.482 1.00 96.69 89 PRO A C 1
ATOM 661 O O . PRO A 1 89 ? -20.264 -1.592 4.508 1.00 96.69 89 PRO A O 1
ATOM 664 N N . THR A 1 90 ? -21.331 -2.825 6.052 1.00 96.00 90 THR A N 1
ATOM 665 C CA . THR A 1 90 ? -20.745 -4.122 5.658 1.00 96.00 90 THR A CA 1
ATOM 666 C C . THR A 1 90 ? -20.848 -4.393 4.159 1.00 96.00 90 THR A C 1
ATOM 668 O O . THR A 1 90 ? -19.896 -4.887 3.565 1.00 96.00 90 THR A O 1
ATOM 671 N N . ALA A 1 91 ? -21.963 -4.021 3.523 1.00 97.25 91 ALA A N 1
ATOM 672 C CA . ALA A 1 91 ? -22.123 -4.159 2.077 1.00 97.25 91 ALA A CA 1
ATOM 673 C C . ALA A 1 91 ? -21.068 -3.353 1.296 1.00 97.25 91 ALA A C 1
ATOM 675 O O . ALA A 1 91 ? -20.442 -3.891 0.391 1.00 97.25 91 ALA A O 1
ATOM 676 N N . LYS A 1 92 ? -20.804 -2.099 1.692 1.00 97.88 92 LYS A N 1
ATOM 677 C CA . LYS A 1 92 ? -19.784 -1.254 1.050 1.00 97.88 92 LYS A CA 1
ATOM 678 C C . LYS A 1 92 ? -18.369 -1.784 1.283 1.00 97.88 92 LYS A C 1
ATOM 680 O O . LYS A 1 92 ? -17.578 -1.787 0.346 1.00 97.88 92 LYS A O 1
ATOM 685 N N . ARG A 1 93 ? -18.076 -2.266 2.501 1.00 97.06 93 ARG A N 1
ATOM 686 C CA . ARG A 1 93 ? -16.797 -2.922 2.838 1.00 97.06 93 ARG A CA 1
ATOM 687 C C . ARG A 1 93 ? -16.534 -4.107 1.908 1.00 97.06 93 ARG A C 1
ATOM 689 O O . ARG A 1 93 ? -15.496 -4.142 1.258 1.00 97.06 93 ARG A O 1
ATOM 696 N N . LYS A 1 94 ? -17.508 -5.015 1.789 1.00 97.19 94 LYS A N 1
ATOM 697 C CA . LYS A 1 94 ? -17.421 -6.203 0.926 1.00 97.19 94 LYS A CA 1
ATOM 698 C C . LYS A 1 94 ? -17.252 -5.843 -0.546 1.00 97.19 94 LYS A C 1
ATOM 700 O O . LYS A 1 94 ? -16.271 -6.260 -1.140 1.00 97.19 94 LYS A O 1
ATOM 705 N N . THR A 1 95 ? -18.119 -4.992 -1.103 1.00 98.25 95 THR A N 1
ATOM 706 C CA . THR A 1 95 ? -18.006 -4.574 -2.513 1.00 98.25 95 THR A CA 1
ATOM 707 C C . THR A 1 95 ? -16.642 -3.957 -2.827 1.00 98.25 95 THR A C 1
ATOM 709 O O . THR A 1 95 ? -16.079 -4.206 -3.891 1.00 98.25 95 THR A O 1
ATOM 712 N N . TRP A 1 96 ? -16.100 -3.145 -1.915 1.00 98.50 96 TRP A N 1
ATOM 713 C CA . TRP A 1 96 ? -14.788 -2.537 -2.111 1.00 98.50 96 TRP A CA 1
ATOM 714 C C . TRP A 1 96 ? -13.652 -3.564 -2.012 1.00 98.50 96 TRP A C 1
ATOM 716 O O . TRP A 1 96 ? -12.759 -3.549 -2.856 1.00 98.50 96 TRP A O 1
ATOM 726 N N . LEU A 1 97 ? -13.706 -4.486 -1.045 1.00 98.31 97 LEU A N 1
ATOM 727 C CA . LEU A 1 97 ? -12.735 -5.578 -0.926 1.00 98.31 97 LEU A CA 1
ATOM 728 C C . LEU A 1 97 ? -12.763 -6.505 -2.146 1.00 98.31 97 LEU A C 1
ATOM 730 O O . LEU A 1 97 ? -11.699 -6.836 -2.657 1.00 98.31 97 LEU A O 1
ATOM 734 N N . ASP A 1 98 ? -13.943 -6.847 -2.666 1.00 98.38 98 ASP A N 1
ATOM 735 C CA . ASP A 1 98 ? -14.087 -7.653 -3.886 1.00 98.38 98 ASP A CA 1
ATOM 736 C C . ASP A 1 98 ? -13.419 -6.961 -5.084 1.00 98.38 98 ASP A C 1
ATOM 738 O O . ASP A 1 98 ? -12.703 -7.586 -5.868 1.00 98.38 98 ASP A O 1
ATOM 742 N N . PHE A 1 99 ? -13.600 -5.641 -5.205 1.00 98.38 99 PHE A N 1
ATOM 743 C CA . PHE A 1 99 ? -12.938 -4.845 -6.235 1.00 98.38 99 PHE A CA 1
ATOM 744 C C . PHE A 1 99 ? -11.411 -4.818 -6.061 1.00 98.38 99 PHE A C 1
ATOM 746 O O . PHE A 1 99 ? -10.686 -4.973 -7.045 1.00 98.38 99 PHE A O 1
ATOM 753 N N . VAL A 1 100 ? -10.923 -4.639 -4.830 1.00 98.19 100 VAL A N 1
ATOM 754 C CA . VAL A 1 100 ? -9.486 -4.653 -4.516 1.00 98.19 100 VAL A CA 1
ATOM 755 C C . VAL A 1 100 ? -8.886 -6.019 -4.839 1.00 98.19 100 VAL A C 1
ATOM 757 O O . VAL A 1 100 ? -7.918 -6.081 -5.587 1.00 98.19 100 VAL A O 1
ATOM 760 N N . ILE A 1 101 ? -9.480 -7.113 -4.362 1.00 96.38 101 ILE A N 1
ATOM 761 C CA . ILE A 1 101 ? -8.992 -8.475 -4.613 1.00 96.38 101 ILE A CA 1
ATOM 762 C C . ILE A 1 101 ? -9.005 -8.809 -6.106 1.00 96.38 101 ILE A C 1
ATOM 764 O O . ILE A 1 101 ? -8.005 -9.309 -6.612 1.00 96.38 101 ILE A O 1
ATOM 768 N N . GLY A 1 102 ? -10.056 -8.438 -6.845 1.00 96.25 102 GLY A N 1
ATOM 769 C CA . GLY A 1 102 ? -10.101 -8.625 -8.302 1.00 96.25 102 GLY A CA 1
ATOM 770 C C . GLY A 1 102 ? -9.028 -7.839 -9.073 1.00 96.25 102 GLY A C 1
ATOM 771 O O . GLY A 1 102 ? -8.753 -8.119 -10.245 1.00 96.25 102 GLY A O 1
ATOM 772 N N . LYS A 1 103 ? -8.407 -6.843 -8.434 1.00 96.75 103 LYS A N 1
ATOM 773 C CA . LYS A 1 103 ? -7.296 -6.058 -8.978 1.00 96.75 103 LYS A CA 1
ATOM 774 C C . LYS A 1 103 ? -5.939 -6.484 -8.416 1.00 96.75 103 LYS A C 1
ATOM 776 O O . LYS A 1 103 ? -4.942 -6.268 -9.100 1.00 96.75 103 LYS A O 1
ATOM 781 N N . THR A 1 104 ? -5.861 -7.095 -7.242 1.00 97.62 104 THR A N 1
ATOM 782 C CA . THR A 1 104 ? -4.595 -7.543 -6.648 1.00 97.62 104 THR A CA 1
ATOM 783 C C . THR A 1 104 ? -3.936 -8.605 -7.524 1.00 97.62 104 THR A C 1
ATOM 785 O O . THR A 1 104 ? -4.601 -9.428 -8.148 1.00 97.62 104 THR A O 1
ATOM 788 N N . SER A 1 105 ? -2.613 -8.541 -7.647 1.00 96.88 105 SER A N 1
ATOM 789 C CA . SER A 1 105 ? -1.831 -9.514 -8.415 1.00 96.88 105 SER A CA 1
ATOM 790 C C . SER A 1 105 ? -1.284 -10.590 -7.485 1.00 96.88 105 SER A C 1
ATOM 792 O O . SER A 1 105 ? -0.649 -10.258 -6.483 1.00 96.88 105 SER A O 1
ATOM 794 N N . PHE A 1 106 ? -1.521 -11.854 -7.833 1.00 95.25 106 PHE A N 1
ATOM 795 C CA . PHE A 1 106 ? -1.088 -13.040 -7.090 1.00 95.25 106 PHE A CA 1
ATOM 796 C C . PHE A 1 106 ? -0.065 -13.864 -7.884 1.00 95.25 106 PHE A C 1
ATOM 798 O O . PHE A 1 106 ? 0.155 -13.629 -9.075 1.00 95.25 106 PHE A O 1
ATOM 805 N N . GLY A 1 107 ? 0.624 -14.782 -7.216 1.00 89.44 107 GLY A N 1
ATOM 806 C CA . GLY A 1 107 ? 1.763 -15.546 -7.729 1.00 89.44 107 GLY A CA 1
ATOM 807 C C . GLY A 1 107 ? 1.457 -16.592 -8.804 1.00 89.44 107 GLY A C 1
ATOM 808 O O . GLY A 1 107 ? 2.349 -17.362 -9.139 1.00 89.44 107 GLY A O 1
ATOM 809 N N . ASP A 1 108 ? 0.252 -16.628 -9.373 1.00 81.19 108 ASP A N 1
ATOM 810 C CA . ASP A 1 108 ? -0.126 -17.569 -10.446 1.00 81.19 108 ASP A CA 1
ATOM 811 C C . ASP A 1 108 ? 0.578 -17.300 -11.788 1.00 81.19 108 ASP A C 1
ATOM 813 O O . ASP A 1 108 ? 0.432 -18.051 -12.753 1.00 81.19 108 ASP A O 1
ATOM 817 N N . GLY A 1 109 ? 1.346 -16.215 -11.871 1.00 82.44 109 GLY A N 1
ATOM 818 C CA . GLY A 1 109 ? 2.175 -15.887 -13.017 1.00 82.44 109 GLY A CA 1
ATOM 819 C C . GLY A 1 109 ? 2.843 -14.526 -12.874 1.00 82.44 109 GLY A C 1
ATOM 820 O O . GLY A 1 109 ? 2.578 -13.766 -11.942 1.00 82.44 109 GLY A O 1
ATOM 821 N N . VAL A 1 110 ? 3.713 -14.202 -13.831 1.00 86.19 110 VAL A N 1
ATOM 822 C CA . VAL A 1 110 ? 4.325 -12.873 -13.925 1.00 86.19 110 VAL A CA 1
ATOM 823 C C . VAL A 1 110 ? 3.273 -11.885 -14.447 1.00 86.19 110 VAL A C 1
ATOM 825 O O . VAL A 1 110 ? 2.779 -12.082 -15.560 1.00 86.19 110 VAL A O 1
ATOM 828 N N . PRO A 1 111 ? 2.922 -10.820 -13.699 1.00 91.19 111 PRO A N 1
ATOM 829 C CA . PRO A 1 111 ? 1.944 -9.843 -14.168 1.00 91.19 111 PRO A CA 1
ATOM 830 C C . PRO A 1 111 ? 2.402 -9.133 -15.450 1.00 91.19 111 PRO A C 1
ATOM 832 O O . PRO A 1 111 ? 3.547 -8.689 -15.549 1.00 91.19 111 PRO A O 1
ATOM 835 N N . VAL A 1 112 ? 1.491 -8.985 -16.417 1.00 91.88 112 VAL A N 1
ATOM 836 C CA . VAL A 1 112 ? 1.740 -8.321 -17.709 1.00 91.88 112 VAL A CA 1
ATOM 837 C C . VAL A 1 112 ? 0.900 -7.050 -17.810 1.00 91.88 112 VAL A C 1
ATOM 839 O O . VAL A 1 112 ? -0.289 -7.049 -17.490 1.00 91.88 112 VAL A O 1
ATOM 842 N N . GLY A 1 113 ? 1.515 -5.950 -18.249 1.00 95.38 113 GLY A N 1
ATOM 843 C CA . GLY A 1 113 ? 0.868 -4.650 -18.464 1.00 95.38 113 GLY A CA 1
ATOM 844 C C . GLY A 1 113 ? 0.525 -3.870 -17.186 1.00 95.38 113 GLY A C 1
ATOM 845 O O . GLY A 1 113 ? 0.707 -2.651 -17.154 1.00 95.38 113 GLY A O 1
ATOM 846 N N . ARG A 1 114 ? 0.063 -4.542 -16.120 1.00 96.31 114 ARG A N 1
ATOM 847 C CA . ARG A 1 114 ? -0.230 -3.940 -14.807 1.00 96.31 114 ARG A CA 1
ATOM 848 C C . ARG A 1 114 ? -0.084 -4.931 -13.656 1.00 96.31 114 ARG A C 1
ATOM 850 O O . ARG A 1 114 ? -0.291 -6.127 -13.835 1.00 96.31 114 ARG A O 1
ATOM 857 N N . ALA A 1 115 ? 0.183 -4.411 -12.464 1.00 97.69 115 ALA A N 1
ATOM 858 C CA . ALA A 1 115 ? 0.127 -5.157 -11.211 1.00 97.69 115 ALA A CA 1
ATOM 859 C C . ALA A 1 115 ? -0.437 -4.273 -10.097 1.00 97.69 115 ALA A C 1
ATOM 861 O O . ALA A 1 115 ? -0.381 -3.044 -10.178 1.00 97.69 115 ALA A O 1
ATOM 862 N N . MET A 1 116 ? -0.979 -4.890 -9.053 1.00 98.06 116 MET A N 1
ATOM 863 C CA . MET A 1 116 ? -1.409 -4.173 -7.857 1.00 98.06 116 MET A CA 1
ATOM 864 C C . MET A 1 116 ? -1.054 -4.967 -6.610 1.00 98.06 116 MET A C 1
ATOM 866 O O . MET A 1 116 ? -1.287 -6.176 -6.562 1.00 98.06 116 MET A O 1
ATOM 870 N N . THR A 1 117 ? -0.532 -4.272 -5.606 1.00 98.12 117 THR A N 1
ATOM 871 C CA . THR A 1 117 ? -0.340 -4.812 -4.260 1.00 98.12 117 THR A CA 1
ATOM 872 C C . THR A 1 117 ? -1.200 -4.050 -3.268 1.00 98.12 117 THR A C 1
ATOM 874 O O . THR A 1 117 ? -1.507 -2.869 -3.463 1.00 98.12 117 THR A O 1
ATOM 877 N N . VAL A 1 118 ? -1.592 -4.733 -2.199 1.00 98.50 118 VAL A N 1
ATOM 878 C CA . VAL A 1 118 ? -2.377 -4.158 -1.108 1.00 98.50 118 VAL A CA 1
ATOM 879 C C . VAL A 1 118 ? -1.816 -4.598 0.239 1.00 98.50 118 VAL A C 1
ATOM 881 O O . VAL A 1 118 ? -1.458 -5.758 0.429 1.00 98.50 118 VAL A O 1
ATOM 884 N N . ALA A 1 119 ? -1.758 -3.668 1.184 1.00 97.94 119 ALA A N 1
ATOM 885 C CA . ALA A 1 119 ? -1.383 -3.918 2.567 1.00 97.94 119 ALA A CA 1
ATOM 886 C C . ALA A 1 119 ? -2.383 -3.243 3.509 1.00 97.94 119 ALA A C 1
ATOM 888 O O . ALA A 1 119 ? -2.860 -2.141 3.235 1.00 97.94 119 ALA A O 1
ATOM 889 N N . PHE A 1 120 ? -2.673 -3.897 4.630 1.00 97.56 120 PHE A N 1
ATOM 890 C CA . PHE A 1 120 ? -3.639 -3.437 5.624 1.00 97.56 120 PHE A CA 1
ATOM 891 C C . PHE A 1 120 ? -2.934 -3.159 6.949 1.00 97.56 120 PHE A C 1
ATOM 893 O O . PHE A 1 120 ? -2.122 -3.964 7.401 1.00 97.56 120 PHE A O 1
ATOM 900 N N . GLY A 1 121 ? -3.252 -2.027 7.571 1.00 95.88 121 GLY A N 1
ATOM 901 C CA . GLY A 1 121 ? -2.864 -1.732 8.948 1.00 95.88 121 GLY A CA 1
ATOM 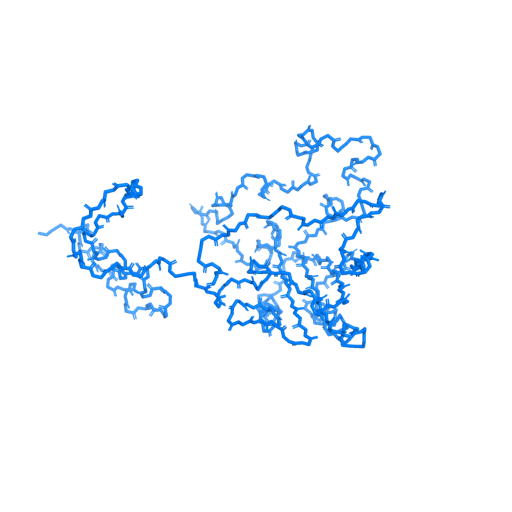902 C C . GLY A 1 121 ? -3.793 -2.412 9.964 1.00 95.88 121 GLY A C 1
ATOM 903 O O . GLY A 1 121 ? -4.879 -2.870 9.595 1.00 95.88 121 GLY A O 1
ATOM 904 N N . PRO A 1 122 ? -3.426 -2.436 11.257 1.00 94.50 122 PRO A N 1
ATOM 905 C CA . PRO A 1 122 ? -4.217 -3.097 12.302 1.00 94.50 122 PRO A CA 1
ATOM 906 C C . PRO A 1 122 ? -5.633 -2.510 12.431 1.00 94.50 122 PRO A C 1
ATOM 908 O O . PRO A 1 122 ? -6.621 -3.242 12.474 1.00 94.50 122 PRO A O 1
ATOM 911 N N . ASN A 1 123 ? -5.754 -1.179 12.411 1.00 93.25 123 ASN A N 1
ATOM 912 C CA . ASN A 1 123 ? -7.051 -0.501 12.457 1.00 93.25 123 ASN A CA 1
ATOM 913 C C . ASN A 1 123 ? -7.852 -0.704 11.167 1.00 93.25 123 ASN A C 1
ATOM 915 O O . ASN A 1 123 ? -9.071 -0.851 11.225 1.00 93.25 123 ASN A O 1
ATOM 919 N N . GLY A 1 124 ? -7.173 -0.790 10.020 1.00 95.94 124 GLY A N 1
ATOM 920 C CA . GLY A 1 124 ? -7.803 -1.101 8.744 1.00 95.94 124 GLY A CA 1
ATOM 921 C C . GLY A 1 124 ? -8.449 -2.477 8.740 1.00 95.94 124 GLY A C 1
ATOM 922 O O . GLY A 1 124 ? -9.610 -2.586 8.356 1.00 95.94 124 GLY A O 1
ATOM 923 N N . LEU A 1 125 ? -7.752 -3.499 9.244 1.00 95.88 125 LEU A N 1
ATOM 924 C CA . LEU A 1 125 ? -8.310 -4.845 9.396 1.00 95.88 125 LEU A CA 1
ATOM 925 C C . LEU A 1 125 ? -9.586 -4.829 10.249 1.00 95.88 125 LEU A C 1
ATOM 927 O O . LEU A 1 125 ? -10.621 -5.315 9.793 1.00 95.88 125 LEU A O 1
ATOM 931 N N . ARG A 1 126 ? -9.553 -4.197 11.430 1.00 93.50 126 ARG A N 1
ATOM 932 C CA . ARG A 1 126 ? -10.741 -4.055 12.294 1.00 93.50 126 ARG A CA 1
ATOM 933 C C . ARG A 1 126 ? -11.890 -3.353 11.580 1.00 93.50 126 ARG A C 1
ATOM 935 O O . ARG A 1 126 ? -12.987 -3.892 11.480 1.00 93.50 126 ARG A O 1
ATOM 942 N N . ARG A 1 127 ? -11.634 -2.171 11.015 1.00 95.19 127 ARG A N 1
ATOM 943 C CA . ARG A 1 127 ? -12.652 -1.365 10.321 1.00 95.19 127 ARG A CA 1
ATOM 944 C C . ARG A 1 127 ? -13.242 -2.091 9.115 1.00 95.19 127 ARG A C 1
ATOM 946 O O . ARG A 1 127 ? -14.428 -1.937 8.824 1.00 95.19 127 ARG A O 1
ATOM 953 N N . LEU A 1 128 ? -12.451 -2.919 8.439 1.00 96.19 128 LEU A N 1
ATOM 954 C CA . LEU A 1 128 ? -12.886 -3.730 7.303 1.00 96.19 128 LEU A CA 1
ATOM 955 C C . LEU A 1 128 ? -13.590 -5.035 7.706 1.00 96.19 128 LEU A C 1
ATOM 957 O O . LEU A 1 128 ? -14.167 -5.683 6.834 1.00 96.19 128 LEU A O 1
ATOM 961 N N . GLY A 1 129 ? -13.654 -5.357 9.002 1.00 92.62 129 GLY A N 1
ATOM 962 C CA . GLY A 1 129 ? -14.484 -6.435 9.542 1.00 92.62 129 GLY A CA 1
ATOM 963 C C . GLY A 1 129 ? -13.721 -7.603 10.164 1.00 92.62 129 GLY A C 1
ATOM 964 O O . GLY A 1 129 ? -14.344 -8.626 10.438 1.00 92.62 129 GLY A O 1
ATOM 965 N N . LEU A 1 130 ? -12.410 -7.476 10.402 1.00 91.44 130 LEU A N 1
ATOM 966 C CA . LEU A 1 130 ? -11.664 -8.401 11.259 1.00 91.44 130 LEU A CA 1
ATOM 967 C C . LEU A 1 130 ? -11.945 -8.058 12.731 1.00 91.44 130 LEU A C 1
ATOM 969 O O . LEU A 1 130 ? -11.112 -7.488 13.434 1.00 91.44 130 LEU A O 1
ATOM 973 N N . GLU A 1 131 ? -13.175 -8.330 13.151 1.00 81.94 131 GLU A N 1
ATOM 974 C CA . GLU A 1 131 ? -13.660 -8.113 14.510 1.00 81.94 131 GLU A CA 1
ATOM 975 C C . GLU A 1 131 ? -13.621 -9.435 15.283 1.00 81.94 131 GLU A C 1
ATOM 977 O O . GLU A 1 131 ? -13.910 -10.504 14.740 1.00 81.94 131 GLU A O 1
ATOM 982 N N . GLY A 1 132 ? -13.240 -9.350 16.552 1.00 72.56 132 GLY A N 1
ATOM 983 C CA . GLY A 1 132 ? -13.195 -10.491 17.450 1.00 72.56 132 GLY A CA 1
ATOM 984 C C . GLY A 1 132 ? -14.547 -10.917 18.007 1.00 72.56 132 GLY A C 1
ATOM 985 O O . GLY A 1 132 ? -15.536 -10.184 17.955 1.00 72.56 132 GLY A O 1
ATOM 986 N N . GLY A 1 133 ? -14.576 -12.125 18.564 1.00 69.25 133 GLY A N 1
ATOM 987 C CA . GLY A 1 133 ? -15.660 -12.565 19.437 1.00 69.25 133 GLY A CA 1
ATOM 988 C C . GLY A 1 133 ? -15.473 -12.029 20.859 1.00 69.25 133 GLY A C 1
ATOM 989 O O . GLY A 1 133 ? -14.506 -11.342 21.161 1.00 69.25 133 GLY A O 1
ATOM 990 N N . VAL A 1 134 ? -16.379 -12.387 21.771 1.00 66.81 134 VAL A N 1
ATOM 991 C CA . VAL A 1 134 ? -16.278 -11.992 23.192 1.00 66.81 134 VAL A CA 1
ATOM 992 C C . VAL A 1 134 ? -14.975 -12.487 23.846 1.00 66.81 134 VAL A C 1
ATOM 994 O O . VAL A 1 134 ? -14.447 -11.814 24.724 1.00 66.81 134 VAL A O 1
ATOM 997 N N . ASP A 1 135 ? -14.445 -13.623 23.380 1.00 75.88 135 ASP A N 1
ATOM 998 C CA . ASP A 1 135 ? -13.290 -14.315 23.969 1.00 75.88 135 ASP A CA 1
ATOM 999 C C . ASP A 1 135 ? -12.072 -14.413 23.025 1.00 75.88 135 ASP A C 1
ATOM 1001 O O . ASP A 1 135 ? -11.103 -15.096 23.353 1.00 75.88 135 ASP A O 1
ATOM 1005 N N . ASP A 1 136 ? -12.118 -13.792 21.842 1.00 81.56 136 ASP A N 1
ATOM 1006 C CA . ASP A 1 136 ? -11.071 -13.924 20.819 1.00 81.56 136 ASP A CA 1
ATOM 1007 C C . ASP A 1 136 ? -10.843 -12.584 20.119 1.00 81.56 136 ASP A C 1
ATOM 1009 O O . ASP A 1 136 ? -11.783 -12.030 19.553 1.00 81.56 136 ASP A O 1
ATOM 1013 N N . GLU A 1 137 ? -9.613 -12.070 20.159 1.00 87.38 137 GLU A N 1
ATOM 1014 C CA . GLU A 1 137 ? -9.176 -10.870 19.442 1.00 87.38 137 GLU A CA 1
ATOM 1015 C C . GLU A 1 137 ? -8.256 -11.304 18.288 1.00 87.38 137 GLU A C 1
ATOM 1017 O O . GLU A 1 137 ? -7.077 -11.582 18.515 1.00 87.38 137 GLU A O 1
ATOM 1022 N N . PRO A 1 138 ? -8.752 -11.348 17.035 1.00 88.62 138 PRO A N 1
ATOM 1023 C CA . PRO A 1 138 ? -7.987 -11.822 15.887 1.00 88.62 138 PRO A CA 1
ATOM 1024 C C . PRO A 1 138 ? -6.692 -11.048 15.655 1.00 88.62 138 PRO A C 1
ATOM 1026 O O . PRO A 1 138 ? -5.744 -11.597 15.099 1.00 88.62 138 PRO A O 1
ATOM 1029 N N . LEU A 1 139 ? -6.611 -9.777 16.072 1.00 91.38 139 LEU A N 1
ATOM 1030 C CA . LEU A 1 139 ? -5.357 -9.042 15.954 1.00 91.38 139 LEU A CA 1
ATOM 1031 C C . LEU A 1 139 ? -4.248 -9.594 16.856 1.00 91.38 139 LEU A C 1
ATOM 1033 O O . LEU A 1 139 ? -3.077 -9.385 16.537 1.00 91.38 139 LEU A O 1
ATOM 1037 N N . ASP A 1 140 ? -4.563 -10.311 17.939 1.00 91.81 140 ASP A N 1
ATOM 1038 C CA . ASP A 1 140 ? -3.559 -10.840 18.870 1.00 91.81 140 ASP A CA 1
ATOM 1039 C C . ASP A 1 140 ? -2.653 -11.907 18.244 1.00 91.81 140 ASP A C 1
ATOM 1041 O O . ASP A 1 140 ? -1.548 -12.136 18.743 1.00 91.81 140 ASP A O 1
ATOM 1045 N N . THR A 1 141 ? -3.048 -12.489 17.106 1.00 90.38 141 THR A N 1
ATOM 1046 C CA . THR A 1 141 ? -2.189 -13.388 16.322 1.00 90.38 141 THR A CA 1
ATOM 1047 C C . THR A 1 141 ? -1.096 -12.647 15.546 1.00 90.38 141 THR A C 1
ATOM 1049 O O . THR A 1 141 ? -0.169 -13.279 15.038 1.00 90.38 141 THR A O 1
ATOM 1052 N N . PHE A 1 142 ? -1.182 -11.318 15.428 1.00 94.50 142 PHE A N 1
ATOM 1053 C CA . PHE A 1 142 ? -0.190 -10.501 14.735 1.00 94.50 142 PHE A CA 1
ATOM 1054 C C . PHE A 1 142 ? 0.928 -10.027 15.681 1.00 94.50 142 PHE A C 1
ATOM 1056 O O . PHE A 1 142 ? 0.704 -9.817 16.883 1.00 94.50 142 PHE A O 1
ATOM 1063 N N . PRO A 1 143 ? 2.143 -9.779 15.148 1.00 95.44 143 PRO A N 1
ATOM 1064 C CA . PRO A 1 143 ? 3.247 -9.234 15.930 1.00 95.44 143 PRO A CA 1
ATOM 1065 C C . PRO A 1 143 ? 2.856 -7.959 16.685 1.00 95.44 143 PRO A C 1
ATOM 1067 O O . PRO A 1 143 ? 2.165 -7.095 16.145 1.00 95.44 143 PRO A O 1
ATOM 1070 N N . VAL A 1 144 ? 3.362 -7.800 17.912 1.00 93.50 144 VAL A N 1
ATOM 1071 C CA . VAL A 1 144 ? 3.104 -6.617 18.760 1.00 93.50 144 VAL A CA 1
ATOM 1072 C C . VAL A 1 144 ? 3.402 -5.316 18.007 1.00 93.50 144 VAL A C 1
ATOM 1074 O O . VAL A 1 144 ? 2.571 -4.418 17.980 1.00 93.50 144 VAL A O 1
ATOM 1077 N N . ALA A 1 145 ? 4.531 -5.260 17.292 1.00 93.38 145 ALA A N 1
ATOM 1078 C CA . ALA A 1 145 ? 4.921 -4.096 16.497 1.00 93.38 145 ALA A CA 1
ATOM 1079 C C . ALA A 1 145 ? 3.893 -3.712 15.417 1.00 93.38 145 ALA A C 1
ATOM 1081 O O . ALA A 1 145 ? 3.726 -2.531 15.121 1.00 93.38 145 ALA A O 1
ATOM 1082 N N . PHE A 1 146 ? 3.210 -4.699 14.825 1.00 94.81 146 PHE A N 1
ATOM 1083 C CA . PHE A 1 146 ? 2.146 -4.449 13.857 1.00 94.81 146 PHE A CA 1
ATOM 1084 C C . PHE A 1 146 ? 0.889 -3.923 14.551 1.00 94.81 146 PHE A C 1
ATOM 1086 O O . PHE A 1 146 ? 0.316 -2.943 14.086 1.00 94.81 146 PHE A O 1
ATOM 1093 N N . ARG A 1 147 ? 0.489 -4.540 15.673 1.00 93.25 147 ARG A N 1
ATOM 1094 C CA . ARG A 1 147 ? -0.683 -4.124 16.459 1.00 93.25 147 ARG A CA 1
ATOM 1095 C C . ARG A 1 147 ? -0.562 -2.703 17.005 1.00 93.25 147 ARG A C 1
ATOM 1097 O O . ARG A 1 147 ? -1.541 -1.965 16.972 1.00 93.25 147 ARG A O 1
ATOM 1104 N N . GLU A 1 148 ? 0.618 -2.329 17.492 1.00 91.25 148 GLU A N 1
ATOM 1105 C CA . GLU A 1 148 ? 0.891 -0.984 18.014 1.00 91.25 148 GLU A CA 1
ATOM 1106 C C . GLU A 1 148 ? 0.845 0.080 16.907 1.00 91.25 148 GLU A C 1
ATOM 1108 O O . GLU A 1 148 ? 0.337 1.176 17.126 1.00 91.25 148 GLU A O 1
ATOM 1113 N N . GLY A 1 149 ? 1.335 -0.247 15.706 1.00 91.19 149 GLY A N 1
ATOM 1114 C CA . GLY A 1 149 ? 1.480 0.703 14.602 1.00 91.19 149 GLY A CA 1
ATOM 1115 C C . GLY A 1 149 ? 2.707 1.613 14.753 1.00 91.19 149 GLY A C 1
ATOM 1116 O O . GLY A 1 149 ? 3.217 1.832 15.844 1.00 91.19 149 GLY A O 1
ATOM 1117 N N . MET A 1 150 ? 3.219 2.150 13.640 1.00 92.56 150 MET A N 1
ATOM 1118 C CA . MET A 1 150 ? 4.524 2.839 13.618 1.00 92.56 150 MET A CA 1
ATOM 1119 C C . MET A 1 150 ? 4.551 4.199 14.331 1.00 92.56 150 MET A C 1
ATOM 1121 O O . MET A 1 150 ? 5.596 4.585 14.840 1.00 92.56 150 MET A O 1
ATOM 1125 N N . GLY A 1 151 ? 3.429 4.922 14.368 1.00 91.12 151 GLY A N 1
ATOM 1126 C CA . GLY A 1 151 ? 3.370 6.304 14.857 1.00 91.12 151 GLY A CA 1
ATOM 1127 C C . GLY A 1 151 ? 3.186 6.472 16.370 1.00 91.12 151 GLY A C 1
ATOM 1128 O O . GLY A 1 151 ? 2.830 7.568 16.803 1.00 91.12 151 GLY A O 1
ATOM 1129 N N . THR A 1 152 ? 3.350 5.418 17.177 1.00 90.81 152 THR A N 1
ATOM 1130 C CA . THR A 1 152 ? 3.169 5.494 18.637 1.00 90.81 152 THR A CA 1
ATOM 1131 C C . THR A 1 152 ? 4.412 6.042 19.348 1.00 90.81 152 THR A C 1
ATOM 1133 O O . THR A 1 152 ? 5.533 5.904 18.839 1.00 90.81 152 THR A O 1
ATOM 1136 N N . PRO A 1 153 ? 4.266 6.641 20.547 1.00 89.81 153 PRO A N 1
ATOM 1137 C CA . PRO A 1 153 ? 5.408 7.086 21.352 1.00 89.81 153 PRO A CA 1
ATOM 1138 C C . PRO A 1 153 ? 6.408 5.962 21.669 1.00 89.81 153 PRO A C 1
ATOM 1140 O O . PRO A 1 153 ? 7.619 6.186 21.706 1.00 89.81 153 PRO A O 1
ATOM 1143 N N . GLU A 1 154 ? 5.926 4.739 21.885 1.00 91.19 154 GLU A N 1
ATOM 1144 C CA . GLU A 1 154 ? 6.743 3.555 22.151 1.00 91.19 154 GLU A CA 1
ATOM 1145 C C . GLU A 1 154 ? 7.614 3.203 20.944 1.00 91.19 154 GLU A C 1
ATOM 1147 O O . GLU A 1 154 ? 8.832 3.062 21.088 1.00 91.19 154 GLU A O 1
ATOM 1152 N N . ARG A 1 155 ? 7.016 3.133 19.749 1.00 93.19 155 ARG A N 1
ATOM 1153 C CA . ARG A 1 155 ? 7.735 2.829 18.505 1.00 93.19 155 ARG A CA 1
ATOM 1154 C C . ARG A 1 155 ? 8.709 3.933 18.118 1.00 93.19 155 ARG A C 1
ATOM 1156 O O . ARG A 1 155 ? 9.829 3.620 17.726 1.00 93.19 155 ARG A O 1
ATOM 1163 N N . SER A 1 156 ? 8.335 5.192 18.334 1.00 92.69 156 SER A N 1
ATOM 1164 C CA . SER A 1 156 ? 9.199 6.351 18.075 1.00 92.69 156 SER A CA 1
ATOM 1165 C C . SER A 1 156 ? 10.493 6.297 18.887 1.00 92.69 156 SER A C 1
ATOM 1167 O O . SER A 1 156 ? 11.567 6.567 18.361 1.00 92.69 156 SER A O 1
ATOM 1169 N N . ARG A 1 157 ? 10.425 5.879 20.162 1.00 91.81 157 ARG A N 1
ATOM 1170 C CA . ARG A 1 157 ? 11.624 5.700 21.002 1.00 91.81 157 ARG A CA 1
ATOM 1171 C C . ARG A 1 157 ? 12.525 4.566 20.513 1.00 91.81 157 ARG A C 1
ATOM 1173 O O . ARG A 1 157 ? 13.739 4.686 20.611 1.00 91.81 157 ARG A O 1
ATOM 1180 N N . ILE A 1 158 ? 11.943 3.477 20.007 1.00 94.31 158 ILE A N 1
ATOM 1181 C CA . ILE A 1 158 ? 12.697 2.325 19.485 1.00 94.31 158 ILE A CA 1
ATOM 1182 C C . ILE A 1 158 ? 13.387 2.675 18.159 1.00 94.31 158 ILE A C 1
ATOM 1184 O O . ILE A 1 158 ? 14.534 2.289 17.951 1.00 94.31 158 ILE A O 1
ATOM 1188 N N . LEU A 1 159 ? 12.688 3.384 17.269 1.00 94.69 159 LEU A N 1
ATOM 1189 C CA . LEU A 1 159 ? 13.173 3.750 15.931 1.00 94.69 159 LEU A CA 1
ATOM 1190 C C . LEU A 1 159 ? 13.976 5.058 15.912 1.00 94.69 159 LEU A C 1
ATOM 1192 O O . LEU A 1 159 ? 14.628 5.359 14.919 1.00 94.69 159 LEU A O 1
ATOM 1196 N N . ASN A 1 160 ? 13.974 5.789 17.029 1.00 95.69 160 ASN A N 1
ATOM 1197 C CA . ASN A 1 160 ? 14.591 7.102 17.198 1.00 95.69 160 ASN A CA 1
ATOM 1198 C C . ASN A 1 160 ? 13.975 8.212 16.317 1.00 95.69 160 ASN A C 1
ATOM 1200 O O . ASN A 1 160 ? 14.631 9.209 16.016 1.00 95.69 160 ASN A O 1
ATOM 1204 N N . ASP A 1 161 ? 12.691 8.077 15.981 1.00 95.62 161 ASP A N 1
ATOM 1205 C CA . ASP A 1 161 ? 11.896 9.086 15.275 1.00 95.62 161 ASP A CA 1
ATOM 1206 C C . ASP A 1 161 ? 11.495 10.201 16.257 1.00 95.62 161 ASP A C 1
ATOM 1208 O O . ASP A 1 161 ? 10.437 10.171 16.891 1.00 95.62 161 ASP A O 1
ATOM 1212 N N . THR A 1 162 ? 12.388 11.171 16.463 1.00 94.50 162 THR A N 1
ATOM 1213 C CA . THR A 1 162 ? 12.225 12.248 17.454 1.00 94.50 162 THR A CA 1
ATOM 1214 C C . THR A 1 162 ? 12.500 13.625 16.852 1.00 94.50 162 THR A C 1
ATOM 1216 O O . THR A 1 162 ? 13.016 13.758 15.745 1.00 94.50 162 THR A O 1
ATOM 1219 N N . GLY A 1 163 ? 12.143 14.694 17.572 1.00 94.38 163 GLY A N 1
ATOM 1220 C CA . GLY A 1 163 ? 12.426 16.054 17.116 1.00 94.38 163 GLY A CA 1
ATOM 1221 C C . GLY A 1 163 ? 11.722 16.361 15.785 1.00 94.38 163 GLY A C 1
ATOM 1222 O O . GLY A 1 163 ? 10.495 16.273 15.737 1.00 94.38 163 GLY A O 1
ATOM 1223 N N . PRO A 1 164 ? 12.426 16.804 14.725 1.00 95.31 164 PRO A N 1
ATOM 1224 C CA . PRO A 1 164 ? 11.849 17.020 13.392 1.00 95.31 164 PRO A CA 1
ATOM 1225 C C . PRO A 1 164 ? 11.217 15.779 12.748 1.00 95.31 164 PRO A C 1
ATOM 1227 O O . PRO A 1 164 ? 10.280 15.941 11.971 1.00 95.31 164 PRO A O 1
ATOM 1230 N N . ASP A 1 165 ? 11.674 14.583 13.120 1.00 94.81 165 ASP A N 1
ATOM 1231 C CA . ASP A 1 165 ? 11.247 13.310 12.525 1.00 94.81 165 ASP A CA 1
ATOM 1232 C C . ASP A 1 165 ? 10.138 12.615 13.331 1.00 94.81 165 ASP A C 1
ATOM 1234 O O . ASP A 1 165 ? 9.723 11.509 12.997 1.00 94.81 165 ASP A O 1
ATOM 1238 N N . ALA A 1 166 ? 9.637 13.254 14.393 1.00 95.19 166 ALA A N 1
ATOM 1239 C CA . ALA A 1 166 ? 8.583 12.701 15.237 1.00 95.19 166 ALA A CA 1
ATOM 1240 C C . ALA A 1 166 ? 7.258 12.474 14.462 1.00 95.19 166 ALA A C 1
ATOM 1242 O O . ALA A 1 166 ? 6.943 13.239 13.542 1.00 95.19 166 ALA A O 1
ATOM 1243 N N . PRO A 1 167 ? 6.437 11.464 14.832 1.00 95.19 167 PRO A N 1
ATOM 1244 C CA . PRO A 1 167 ? 5.234 11.107 14.070 1.00 95.19 167 PRO A CA 1
ATOM 1245 C C . PRO A 1 167 ? 4.199 12.220 13.891 1.00 95.19 167 PRO A C 1
ATOM 1247 O O . PRO A 1 167 ? 3.485 12.257 12.890 1.00 95.19 167 PRO A O 1
ATOM 1250 N N . ASP A 1 168 ? 4.100 13.157 14.829 1.00 93.12 168 ASP A N 1
ATOM 1251 C CA . ASP A 1 168 ? 3.212 14.320 14.717 1.00 93.12 168 ASP A CA 1
ATOM 1252 C C . ASP A 1 168 ? 3.540 15.199 13.494 1.00 93.12 168 ASP A C 1
ATOM 1254 O O . ASP A 1 168 ? 2.653 15.854 12.936 1.00 93.12 168 ASP A O 1
ATOM 1258 N N . LYS A 1 169 ? 4.790 15.154 13.022 1.00 94.75 169 LYS A N 1
ATOM 1259 C CA . LYS A 1 169 ? 5.279 15.877 11.841 1.00 94.75 169 LYS A CA 1
ATOM 1260 C C . LYS A 1 169 ? 5.206 15.066 10.554 1.00 94.75 169 LYS A C 1
ATOM 1262 O O . LYS A 1 169 ? 5.353 15.643 9.474 1.00 94.75 169 LYS A O 1
ATOM 1267 N N . TRP A 1 170 ? 4.938 13.763 10.629 1.00 95.50 170 TRP A N 1
ATOM 1268 C CA . TRP A 1 170 ? 4.821 12.927 9.436 1.00 95.50 170 TRP A CA 1
ATOM 1269 C C . TRP A 1 170 ? 3.705 13.424 8.521 1.00 95.50 170 TRP A C 1
ATOM 1271 O O . TRP A 1 170 ? 2.685 13.963 8.959 1.00 95.50 170 TRP A O 1
ATOM 1281 N N . GLN A 1 171 ? 3.891 13.245 7.216 1.00 94.56 171 GLN A N 1
ATOM 1282 C CA . GLN A 1 171 ? 2.890 13.640 6.225 1.00 94.56 171 GLN A CA 1
ATOM 1283 C C . GLN A 1 171 ? 1.651 12.734 6.276 1.00 94.56 171 GLN A C 1
ATOM 1285 O O . GLN A 1 171 ? 0.554 13.210 6.002 1.00 94.56 171 GLN A O 1
ATOM 1290 N N . TRP A 1 172 ? 1.818 11.470 6.674 1.00 95.12 172 TRP A N 1
ATOM 1291 C CA . TRP A 1 172 ? 0.770 10.460 6.825 1.00 95.12 172 TRP A CA 1
ATOM 1292 C C . TRP A 1 172 ? 1.253 9.317 7.733 1.00 95.12 172 TRP A C 1
ATOM 1294 O O . TRP A 1 172 ? 2.442 9.227 8.033 1.00 95.12 172 TRP A O 1
ATOM 1304 N N . GLY A 1 173 ? 0.340 8.449 8.173 1.00 92.56 173 GLY A N 1
ATOM 1305 C CA . GLY A 1 173 ? 0.657 7.235 8.938 1.00 92.56 173 GLY A CA 1
ATOM 1306 C C . GLY A 1 173 ? 0.833 7.443 10.446 1.00 92.56 173 GLY A C 1
ATOM 1307 O O . GLY A 1 173 ? 1.059 6.478 11.172 1.00 92.56 173 GLY A O 1
ATOM 1308 N N . SER A 1 174 ? 0.700 8.678 10.933 1.00 93.19 174 SER A N 1
ATOM 1309 C CA . SER A 1 174 ? 0.684 8.986 12.364 1.00 93.19 174 SER A CA 1
ATOM 1310 C C . SER A 1 174 ? -0.728 8.967 12.938 1.00 93.19 174 SER A C 1
ATOM 1312 O O . SER A 1 174 ? -1.710 8.997 12.198 1.00 93.19 174 SER A O 1
ATOM 1314 N N . SER A 1 175 ? -0.859 8.986 14.266 1.00 89.19 175 SER A N 1
ATOM 1315 C CA . SER A 1 175 ? -2.172 9.016 14.929 1.00 89.19 175 SER A CA 1
ATOM 1316 C C . SER A 1 175 ? -3.023 10.232 14.536 1.00 89.19 175 SER A C 1
ATOM 1318 O O . SER A 1 175 ? -4.245 10.138 14.498 1.00 89.19 175 SER A O 1
ATOM 1320 N N . ALA A 1 176 ? -2.388 11.364 14.203 1.00 90.00 176 ALA A N 1
ATOM 1321 C CA . ALA A 1 176 ? -3.072 12.564 13.716 1.00 90.00 176 ALA A CA 1
ATOM 1322 C C . ALA A 1 176 ? -3.446 12.487 12.223 1.00 90.00 176 ALA A C 1
ATOM 1324 O O . ALA A 1 176 ? -4.323 13.222 11.771 1.00 90.00 176 ALA A O 1
ATOM 1325 N N . LYS A 1 177 ? -2.778 11.621 11.450 1.00 94.12 177 LYS A N 1
ATOM 1326 C CA . LYS A 1 177 ? -2.981 11.436 10.004 1.00 94.12 177 LYS A CA 1
ATOM 1327 C C . LYS A 1 177 ? -3.067 9.938 9.676 1.00 94.12 177 LYS A C 1
ATOM 1329 O O . LYS A 1 177 ? -2.186 9.412 8.987 1.00 94.12 177 LYS A O 1
ATOM 1334 N N . PRO A 1 178 ? -4.079 9.235 10.212 1.00 93.50 178 PRO A N 1
ATOM 1335 C CA . PRO A 1 178 ? -4.130 7.782 10.180 1.00 93.50 178 PRO A CA 1
ATOM 1336 C C . PRO A 1 178 ? -4.313 7.248 8.758 1.00 93.50 178 PRO A C 1
ATOM 1338 O O . PRO A 1 178 ? -4.974 7.854 7.910 1.00 93.50 178 PRO A O 1
ATOM 1341 N N . VAL A 1 179 ? -3.729 6.077 8.523 1.00 96.44 179 VAL A N 1
ATOM 1342 C CA . VAL A 1 179 ? -3.844 5.308 7.284 1.00 96.44 179 VAL A CA 1
ATOM 1343 C C . VAL A 1 179 ? -4.140 3.866 7.657 1.00 96.44 179 VAL A C 1
ATOM 1345 O O . VAL A 1 179 ? -3.497 3.294 8.534 1.00 96.44 179 VAL A O 1
ATOM 1348 N N . ASP A 1 180 ? -5.128 3.295 6.984 1.00 97.62 180 ASP A N 1
ATOM 1349 C CA . ASP A 1 180 ? -5.670 1.970 7.262 1.00 97.62 180 ASP A CA 1
ATOM 1350 C C . ASP A 1 180 ? -5.292 0.961 6.172 1.00 97.62 180 ASP A C 1
ATOM 1352 O O . ASP A 1 180 ? -5.147 -0.229 6.453 1.00 97.62 180 ASP A O 1
ATOM 1356 N N . VAL A 1 181 ? -5.113 1.429 4.932 1.00 98.44 181 VAL A N 1
ATOM 1357 C CA . VAL A 1 181 ? -4.741 0.602 3.779 1.00 98.44 181 VAL A CA 1
ATOM 1358 C C . VAL A 1 181 ? -3.727 1.338 2.913 1.00 98.44 181 VAL A C 1
ATOM 1360 O O . VAL A 1 181 ? -3.857 2.539 2.677 1.00 98.44 181 VAL A O 1
ATOM 1363 N N . VAL A 1 182 ? -2.749 0.608 2.389 1.00 98.44 182 VAL A N 1
ATOM 1364 C CA . VAL A 1 182 ? -1.868 1.069 1.315 1.00 98.44 182 VAL A CA 1
ATOM 1365 C C . VAL A 1 182 ? -2.103 0.206 0.085 1.00 98.44 182 VAL A C 1
ATOM 1367 O O . VAL A 1 182 ? -2.089 -1.020 0.167 1.00 98.44 182 VAL A O 1
ATOM 1370 N N . ILE A 1 183 ? -2.305 0.853 -1.058 1.00 98.69 183 ILE A N 1
ATOM 1371 C CA . ILE A 1 183 ? -2.387 0.203 -2.365 1.00 98.69 183 ILE A CA 1
ATOM 1372 C C . ILE A 1 183 ? -1.276 0.759 -3.240 1.00 98.69 183 ILE A C 1
ATOM 1374 O O . ILE A 1 183 ? -1.123 1.977 -3.338 1.00 98.69 183 ILE A O 1
ATOM 1378 N N . VAL A 1 184 ? -0.531 -0.115 -3.910 1.00 98.44 184 VAL A N 1
ATOM 1379 C CA . VAL A 1 184 ? 0.451 0.296 -4.915 1.00 98.44 184 VAL A CA 1
ATOM 1380 C C . VAL A 1 184 ? 0.020 -0.228 -6.272 1.00 98.44 184 VAL A C 1
ATOM 1382 O O . VAL A 1 184 ? -0.107 -1.433 -6.481 1.00 98.44 184 VAL A O 1
ATOM 1385 N N . CYS A 1 185 ? -0.227 0.698 -7.193 1.00 98.38 185 CYS A N 1
ATOM 1386 C CA . CYS A 1 185 ? -0.537 0.400 -8.584 1.00 98.38 185 CYS A CA 1
ATOM 1387 C C . CYS A 1 185 ? 0.751 0.459 -9.403 1.00 98.38 185 CYS A C 1
ATOM 1389 O O . CYS A 1 185 ? 1.491 1.436 -9.295 1.00 98.38 185 CYS A O 1
ATOM 1391 N N . TYR A 1 186 ? 0.972 -0.540 -10.250 1.00 97.75 186 TYR A N 1
ATOM 1392 C CA . TYR A 1 186 ? 2.069 -0.608 -11.210 1.00 97.75 186 TYR A CA 1
ATOM 1393 C C . TYR A 1 186 ? 1.494 -0.740 -12.615 1.00 97.75 186 TYR A C 1
ATOM 1395 O O . TYR A 1 186 ? 0.521 -1.473 -12.817 1.00 97.75 186 TYR A O 1
ATOM 1403 N N . ALA A 1 187 ? 2.109 -0.091 -13.597 1.00 97.06 187 ALA A N 1
ATOM 1404 C CA . ALA A 1 187 ? 1.782 -0.314 -14.997 1.00 97.06 187 ALA A CA 1
ATOM 1405 C C . ALA A 1 187 ? 2.999 -0.151 -15.908 1.00 97.06 187 ALA A C 1
ATOM 1407 O O . ALA A 1 187 ? 3.996 0.477 -15.559 1.00 97.06 187 ALA A O 1
ATOM 1408 N N . GLU A 1 188 ? 2.887 -0.722 -17.102 1.00 95.62 188 GLU A N 1
ATOM 1409 C CA . GLU A 1 188 ? 3.883 -0.602 -18.167 1.00 95.62 188 GLU A CA 1
ATOM 1410 C C . GLU A 1 188 ? 3.924 0.807 -18.771 1.00 95.62 188 GLU A C 1
ATOM 1412 O O . GLU A 1 188 ? 4.960 1.238 -19.268 1.00 95.62 188 GLU A O 1
ATOM 1417 N N . THR A 1 189 ? 2.798 1.532 -18.737 1.00 95.38 189 THR A N 1
ATOM 1418 C CA . THR A 1 189 ? 2.715 2.884 -19.297 1.00 95.38 189 THR A CA 1
ATOM 1419 C C . THR A 1 189 ? 2.052 3.876 -18.342 1.00 95.38 189 THR A C 1
ATOM 1421 O O . THR A 1 189 ? 1.127 3.508 -17.603 1.00 95.38 189 THR A O 1
ATOM 1424 N N . PRO A 1 190 ? 2.397 5.176 -18.431 1.00 96.06 190 PRO A N 1
ATOM 1425 C CA . PRO A 1 190 ? 1.768 6.212 -17.614 1.00 96.06 190 PRO A CA 1
ATOM 1426 C C . PRO A 1 190 ? 0.256 6.339 -17.840 1.00 96.06 190 PRO A C 1
ATOM 1428 O O . PRO A 1 190 ? -0.489 6.677 -16.920 1.00 96.06 190 PRO A O 1
ATOM 1431 N N . ALA A 1 191 ? -0.218 6.075 -19.063 1.00 97.38 191 ALA A N 1
ATOM 1432 C CA . ALA A 1 191 ? -1.638 6.143 -19.400 1.00 97.38 191 ALA A CA 1
ATOM 1433 C C . ALA A 1 191 ? -2.436 5.032 -18.701 1.00 97.38 191 ALA A C 1
ATOM 1435 O O . ALA A 1 191 ? -3.484 5.313 -18.111 1.00 97.38 191 ALA A O 1
ATOM 1436 N N . LEU A 1 192 ? -1.912 3.800 -18.709 1.00 97.25 192 LEU A N 1
ATOM 1437 C CA . LEU A 1 192 ? -2.498 2.677 -17.977 1.00 97.25 192 LEU A CA 1
ATOM 1438 C C . LEU A 1 192 ? -2.476 2.937 -16.470 1.00 97.25 192 LEU A C 1
ATOM 1440 O O . LEU A 1 192 ? -3.511 2.803 -15.817 1.00 97.25 192 LEU A O 1
ATOM 1444 N N . LEU A 1 193 ? -1.344 3.402 -15.930 1.00 97.81 193 LEU A N 1
ATOM 1445 C CA . LEU A 1 193 ? -1.234 3.730 -14.508 1.00 97.81 193 LEU A CA 1
ATOM 1446 C C . LEU A 1 193 ? -2.271 4.783 -14.093 1.00 97.81 193 LEU A C 1
ATOM 1448 O O . LEU A 1 193 ? -2.964 4.621 -13.088 1.00 97.81 193 LEU A O 1
ATOM 1452 N N . LYS A 1 194 ? -2.426 5.851 -14.884 1.00 98.31 194 LYS A N 1
ATOM 1453 C CA . LYS A 1 194 ? -3.417 6.901 -14.620 1.00 98.31 194 LYS A CA 1
ATOM 1454 C C . LYS A 1 194 ? -4.845 6.350 -14.614 1.00 98.31 194 LYS A C 1
ATOM 1456 O O . LYS A 1 194 ? -5.645 6.762 -13.769 1.00 98.31 194 LYS A O 1
ATOM 1461 N N . ALA A 1 195 ? -5.173 5.444 -15.536 1.00 98.06 195 ALA A N 1
ATOM 1462 C CA . ALA A 1 195 ? -6.484 4.803 -15.587 1.00 98.06 195 ALA A CA 1
ATOM 1463 C C . ALA A 1 195 ? -6.743 3.942 -14.338 1.00 98.06 195 ALA A C 1
ATOM 1465 O O . ALA A 1 195 ? -7.813 4.067 -13.735 1.00 98.06 195 ALA A O 1
ATOM 1466 N N . GLU A 1 196 ? -5.755 3.151 -13.908 1.00 97.81 196 GLU A N 1
ATOM 1467 C CA . GLU A 1 196 ? -5.838 2.335 -12.689 1.00 97.81 196 GLU A CA 1
ATOM 1468 C C . GLU A 1 196 ? -6.029 3.207 -11.442 1.00 97.81 196 GLU A C 1
ATOM 1470 O O . GLU A 1 196 ? -7.007 3.027 -10.718 1.00 97.81 196 GLU A O 1
ATOM 1475 N N . ILE A 1 197 ? -5.201 4.241 -11.244 1.00 98.38 197 ILE A N 1
ATOM 1476 C CA . ILE A 1 197 ? -5.340 5.175 -10.110 1.00 98.38 197 ILE A CA 1
ATOM 1477 C C . ILE A 1 197 ? -6.721 5.840 -10.107 1.00 98.38 197 ILE A C 1
ATOM 1479 O O . ILE A 1 197 ? -7.364 5.945 -9.064 1.00 98.38 197 ILE A O 1
ATOM 1483 N N . THR A 1 198 ? -7.201 6.287 -11.271 1.00 98.50 198 THR A N 1
ATOM 1484 C CA . THR A 1 198 ? -8.509 6.952 -11.385 1.00 98.50 198 THR A CA 1
ATOM 1485 C C . THR A 1 198 ? -9.648 6.003 -11.014 1.00 98.50 198 THR A C 1
ATOM 1487 O O . THR A 1 198 ? -10.584 6.399 -10.314 1.00 98.50 198 THR A O 1
ATOM 1490 N N . ALA A 1 199 ? -9.578 4.746 -11.459 1.00 98.19 199 ALA A N 1
ATOM 1491 C CA . ALA A 1 199 ? -10.551 3.725 -11.093 1.00 98.19 199 ALA A CA 1
ATOM 1492 C C . ALA A 1 199 ? -10.503 3.415 -9.590 1.00 98.19 199 ALA A C 1
ATOM 1494 O O . ALA A 1 199 ? -11.555 3.433 -8.949 1.00 98.19 199 ALA A O 1
ATOM 1495 N N . MET A 1 200 ? -9.307 3.217 -9.027 1.00 98.50 200 MET A N 1
ATOM 1496 C CA . MET A 1 200 ? -9.110 2.963 -7.598 1.00 98.50 200 MET A CA 1
ATOM 1497 C C . MET A 1 200 ? -9.672 4.100 -6.744 1.00 98.50 200 MET A C 1
ATOM 1499 O O . MET A 1 200 ? -10.507 3.857 -5.878 1.00 98.50 200 MET A O 1
ATOM 1503 N N . LYS A 1 201 ? -9.310 5.354 -7.039 1.00 98.69 201 LYS A N 1
ATOM 1504 C CA . LYS A 1 201 ? -9.830 6.534 -6.329 1.00 98.69 201 LYS A CA 1
ATOM 1505 C C . LYS A 1 201 ? -11.348 6.624 -6.378 1.00 98.69 201 LYS A C 1
ATOM 1507 O O . LYS A 1 201 ? -11.976 6.871 -5.353 1.00 98.69 201 LYS A O 1
ATOM 1512 N N 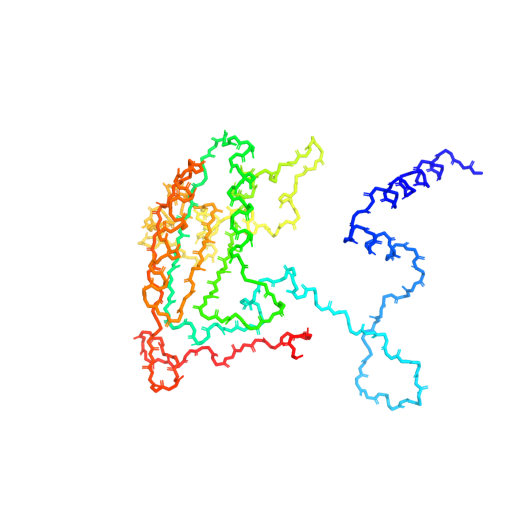. ARG A 1 202 ? -11.941 6.411 -7.558 1.00 98.50 202 ARG A N 1
ATOM 1513 C CA . ARG A 1 202 ? -13.397 6.460 -7.730 1.00 98.50 202 ARG A CA 1
ATOM 1514 C C . ARG A 1 202 ? -14.094 5.394 -6.887 1.00 98.50 202 ARG A C 1
ATOM 1516 O O . ARG A 1 202 ? -15.087 5.712 -6.241 1.00 98.50 202 ARG A O 1
ATOM 1523 N N . GLN A 1 203 ? -13.584 4.162 -6.878 1.00 98.31 203 GLN A N 1
ATOM 1524 C CA . GLN A 1 203 ? -14.184 3.082 -6.089 1.00 98.31 203 GLN A CA 1
ATOM 1525 C C . GLN A 1 203 ? -13.995 3.289 -4.585 1.00 98.31 203 GLN A C 1
ATOM 1527 O O . GLN A 1 203 ? -14.943 3.113 -3.825 1.00 98.31 203 GLN A O 1
ATOM 1532 N N . THR A 1 204 ? -12.817 3.740 -4.155 1.00 98.44 204 THR A N 1
ATOM 1533 C CA . THR A 1 204 ? -12.540 4.093 -2.754 1.00 98.44 204 THR A CA 1
ATOM 1534 C C . THR A 1 204 ? -13.468 5.209 -2.266 1.00 98.44 204 THR A C 1
ATOM 1536 O O . THR A 1 204 ? -14.137 5.046 -1.246 1.00 98.44 204 THR A O 1
ATOM 1539 N N . ALA A 1 205 ? -13.608 6.296 -3.032 1.00 98.25 205 ALA A N 1
ATOM 1540 C CA . ALA A 1 205 ? -14.524 7.386 -2.695 1.00 98.25 205 ALA A CA 1
ATOM 1541 C C . ALA A 1 205 ? -15.998 6.940 -2.717 1.00 98.25 205 ALA A C 1
ATOM 1543 O O . ALA A 1 205 ? -16.762 7.279 -1.815 1.00 98.25 205 ALA A O 1
ATOM 1544 N N . GLY A 1 206 ? -16.405 6.131 -3.704 1.00 97.81 206 GLY A N 1
ATOM 1545 C CA . GLY A 1 206 ? -17.762 5.574 -3.789 1.00 97.81 206 GLY A CA 1
ATOM 1546 C C . GLY A 1 206 ? -18.114 4.651 -2.615 1.00 97.81 206 GLY A C 1
ATOM 1547 O O . GLY A 1 206 ? -19.258 4.636 -2.145 1.00 97.81 206 GLY A O 1
ATOM 1548 N N . ALA A 1 207 ? -17.119 3.939 -2.080 1.00 97.75 207 ALA A N 1
ATOM 1549 C CA . ALA A 1 207 ? -17.250 3.154 -0.859 1.00 97.75 207 ALA A CA 1
ATOM 1550 C C . ALA A 1 207 ? -17.357 4.023 0.406 1.00 97.75 207 ALA A C 1
ATOM 1552 O O . ALA A 1 207 ? -17.769 3.509 1.439 1.00 97.75 207 ALA A O 1
ATOM 1553 N N . GLY A 1 208 ? -17.071 5.328 0.332 1.00 97.88 208 GLY A N 1
ATOM 1554 C CA . GLY A 1 208 ? -17.068 6.252 1.471 1.00 97.88 208 GLY A CA 1
ATOM 1555 C C . GLY A 1 208 ? -15.728 6.331 2.205 1.00 97.88 208 GLY A C 1
ATOM 1556 O O . GLY A 1 208 ? -15.684 6.854 3.311 1.00 97.88 208 GLY A O 1
ATOM 1557 N N . MET A 1 209 ? -14.654 5.802 1.618 1.00 98.19 209 MET A N 1
ATOM 1558 C CA . MET A 1 209 ? -13.291 5.887 2.146 1.00 98.19 209 MET A CA 1
ATOM 1559 C C . MET A 1 209 ? -12.548 7.082 1.535 1.00 98.19 209 MET A C 1
ATOM 1561 O O . MET A 1 209 ? -12.912 7.568 0.460 1.00 98.19 209 MET A O 1
ATOM 1565 N N . SER A 1 210 ? -11.469 7.520 2.182 1.00 97.69 210 SER A N 1
ATOM 1566 C CA . SER A 1 210 ? -10.697 8.693 1.752 1.00 97.69 210 SER A CA 1
ATOM 1567 C C . SER A 1 210 ? -9.269 8.311 1.396 1.00 97.69 210 SER A C 1
ATOM 1569 O O . SER A 1 210 ? -8.609 7.615 2.159 1.00 97.69 210 SER A O 1
ATOM 1571 N N . VAL A 1 211 ? -8.766 8.808 0.265 1.00 98.19 211 VAL A N 1
ATOM 1572 C CA . VAL A 1 211 ? -7.325 8.784 -0.025 1.00 98.19 211 VAL A CA 1
ATOM 1573 C C . VAL A 1 211 ? -6.689 9.962 0.708 1.00 98.19 211 VAL A C 1
ATOM 1575 O O . VAL A 1 211 ? -7.035 11.109 0.432 1.00 98.19 211 VAL A O 1
ATOM 1578 N N . THR A 1 212 ? -5.806 9.685 1.664 1.00 96.69 212 THR A N 1
ATOM 1579 C CA . THR A 1 212 ? -5.215 10.696 2.559 1.00 96.69 212 THR A CA 1
ATOM 1580 C C . THR A 1 212 ? -3.785 11.066 2.186 1.00 96.69 212 THR A C 1
ATOM 1582 O O . THR A 1 212 ? -3.341 12.165 2.510 1.00 96.69 212 THR A O 1
ATOM 1585 N N . ALA A 1 213 ? -3.077 10.191 1.472 1.00 97.75 213 ALA A N 1
ATOM 1586 C CA . ALA A 1 213 ? -1.785 10.502 0.879 1.00 97.75 213 ALA A CA 1
ATOM 1587 C C . ALA A 1 213 ? -1.562 9.717 -0.412 1.00 97.75 213 ALA A C 1
ATOM 1589 O O . ALA A 1 213 ? -2.134 8.648 -0.635 1.00 97.75 213 ALA A O 1
ATOM 1590 N N . GLU A 1 214 ? -0.707 10.267 -1.264 1.00 97.75 214 GLU A N 1
ATOM 1591 C CA . GLU A 1 214 ? -0.373 9.711 -2.564 1.00 97.75 214 GLU A CA 1
ATOM 1592 C C . GLU A 1 214 ? 1.106 9.930 -2.846 1.00 97.75 214 GLU A C 1
ATOM 1594 O O . GLU A 1 214 ? 1.654 10.979 -2.498 1.00 97.75 214 GLU A O 1
ATOM 1599 N N . LEU A 1 215 ? 1.754 8.954 -3.479 1.00 97.12 215 LEU A N 1
ATOM 1600 C CA . LEU A 1 215 ? 3.174 9.051 -3.793 1.00 97.12 215 LEU A CA 1
ATOM 1601 C C . LEU A 1 215 ? 3.472 8.439 -5.168 1.00 97.12 215 LEU A C 1
ATOM 1603 O O . LEU A 1 215 ? 3.275 7.234 -5.349 1.00 97.12 215 LEU A O 1
ATOM 1607 N N . PRO A 1 216 ? 3.979 9.219 -6.144 1.00 96.19 216 PRO A N 1
ATOM 1608 C CA . PRO A 1 216 ? 4.545 8.644 -7.354 1.00 96.19 216 PRO A CA 1
ATOM 1609 C C . PRO A 1 216 ? 5.826 7.882 -7.006 1.00 96.19 216 PRO A C 1
ATOM 1611 O O . PRO A 1 216 ? 6.747 8.434 -6.405 1.00 96.19 216 PRO A O 1
ATOM 1614 N N . LEU A 1 217 ? 5.900 6.622 -7.420 1.00 94.25 217 LEU A N 1
ATOM 1615 C CA . LEU A 1 217 ? 7.048 5.761 -7.173 1.00 94.25 217 LEU A CA 1
ATOM 1616 C C . LEU A 1 217 ? 7.876 5.687 -8.453 1.00 94.25 217 LEU A C 1
ATOM 1618 O O . LEU A 1 217 ? 7.526 4.984 -9.400 1.00 94.25 217 LEU A O 1
ATOM 1622 N N . LYS A 1 218 ? 8.963 6.459 -8.495 1.00 87.94 218 LYS A N 1
ATOM 1623 C CA . LYS A 1 218 ? 9.885 6.500 -9.633 1.00 87.94 218 LYS A CA 1
ATOM 1624 C C . LYS A 1 218 ? 11.243 5.960 -9.224 1.00 87.94 218 LYS A C 1
ATOM 1626 O O . LYS A 1 218 ? 11.835 6.426 -8.256 1.00 87.94 218 LYS A O 1
ATOM 1631 N N . VAL A 1 219 ? 11.747 5.009 -10.001 1.00 88.00 219 VAL A N 1
ATOM 1632 C CA . VAL A 1 219 ? 13.074 4.426 -9.794 1.00 88.00 219 VAL A CA 1
ATOM 1633 C C . VAL A 1 219 ? 14.086 5.181 -10.645 1.00 88.00 219 VAL A C 1
ATOM 1635 O O . VAL A 1 219 ? 13.965 5.225 -11.871 1.00 88.00 219 VAL A O 1
ATOM 1638 N N . LYS A 1 220 ? 15.109 5.755 -10.008 1.00 90.31 220 LYS A N 1
ATOM 1639 C CA . LYS A 1 220 ? 16.266 6.306 -10.717 1.00 90.31 220 LYS A CA 1
ATOM 1640 C C . LYS A 1 220 ? 17.138 5.147 -11.203 1.00 90.31 220 LYS A C 1
ATOM 1642 O O . LYS A 1 220 ? 17.391 4.194 -10.466 1.00 90.31 220 LYS A O 1
ATOM 1647 N N . ARG A 1 221 ? 17.575 5.206 -12.461 1.00 90.00 221 ARG A N 1
ATOM 1648 C CA . ARG A 1 221 ? 18.389 4.153 -13.079 1.00 90.00 221 ARG A CA 1
ATOM 1649 C C . ARG A 1 221 ? 19.650 4.715 -13.715 1.00 90.00 221 ARG A C 1
ATOM 1651 O O . ARG A 1 221 ? 19.611 5.781 -14.322 1.00 90.00 221 ARG A O 1
ATOM 1658 N N . ASP A 1 222 ? 20.731 3.953 -13.603 1.00 91.00 222 ASP A N 1
ATOM 1659 C CA . ASP A 1 222 ? 21.959 4.112 -14.381 1.00 91.00 222 ASP A CA 1
ATOM 1660 C C . ASP A 1 222 ? 22.153 2.860 -15.253 1.00 91.00 222 ASP A C 1
ATOM 1662 O O . ASP A 1 222 ? 22.499 1.769 -14.776 1.00 91.00 222 ASP A O 1
ATOM 1666 N N . GLY A 1 223 ? 21.813 2.992 -16.536 1.00 88.69 223 GLY A N 1
ATOM 1667 C CA . GLY A 1 223 ? 21.647 1.859 -17.441 1.00 88.69 223 GLY A CA 1
ATOM 1668 C C . GLY A 1 223 ? 20.587 0.882 -16.920 1.00 88.69 223 GLY A C 1
ATOM 1669 O O . GLY A 1 223 ? 19.425 1.238 -16.734 1.00 88.69 223 GLY A O 1
ATOM 1670 N N . LYS A 1 224 ? 20.988 -0.371 -16.670 1.00 85.75 224 LYS A N 1
ATOM 1671 C CA . LYS A 1 224 ? 20.094 -1.414 -16.131 1.00 85.75 224 LYS A CA 1
ATOM 1672 C C . LYS A 1 224 ? 19.981 -1.401 -14.600 1.00 85.75 224 LYS A C 1
ATOM 1674 O O . LYS A 1 224 ? 19.111 -2.078 -14.057 1.00 85.75 224 LYS A O 1
ATOM 1679 N N . ARG A 1 225 ? 20.836 -0.653 -13.898 1.00 89.94 225 ARG A N 1
ATOM 1680 C CA . ARG A 1 225 ? 20.934 -0.677 -12.430 1.00 89.94 225 ARG A CA 1
ATOM 1681 C C . ARG A 1 225 ? 19.968 0.328 -11.817 1.00 89.94 225 ARG A C 1
ATOM 1683 O O . ARG A 1 225 ? 19.910 1.465 -12.276 1.00 89.94 225 ARG A O 1
ATOM 1690 N N . ALA A 1 226 ? 19.225 -0.086 -10.794 1.00 91.56 226 ALA A N 1
ATOM 1691 C CA . ALA A 1 226 ? 18.517 0.851 -9.931 1.00 91.56 226 ALA A CA 1
ATOM 1692 C C . ALA A 1 226 ? 19.535 1.523 -9.003 1.00 91.56 226 ALA A C 1
ATOM 1694 O O . ALA A 1 226 ? 20.406 0.847 -8.452 1.00 91.56 226 ALA A O 1
ATOM 1695 N N . VAL A 1 227 ? 19.446 2.843 -8.878 1.00 95.38 227 VAL A N 1
ATOM 1696 C CA . VAL A 1 227 ? 20.313 3.629 -7.999 1.00 95.38 227 VAL A CA 1
ATOM 1697 C C . VAL A 1 227 ? 19.457 4.465 -7.065 1.00 95.38 227 VAL A C 1
ATOM 1699 O O . VAL A 1 227 ? 18.438 5.023 -7.480 1.00 95.38 227 VAL A O 1
ATOM 1702 N N . GLU A 1 228 ? 19.862 4.549 -5.807 1.00 95.06 228 GLU A N 1
ATOM 1703 C CA . GLU A 1 228 ? 19.204 5.422 -4.844 1.00 95.06 228 GLU A CA 1
ATOM 1704 C C . GLU A 1 228 ? 19.681 6.884 -5.009 1.00 95.06 228 GLU A C 1
ATOM 1706 O O . GLU A 1 228 ? 20.427 7.230 -5.938 1.00 95.06 228 GLU A O 1
ATOM 1711 N N . HIS A 1 229 ? 19.156 7.796 -4.191 1.00 93.75 229 HIS A N 1
ATOM 1712 C CA . HIS A 1 229 ? 19.341 9.233 -4.409 1.00 93.75 229 HIS A CA 1
ATOM 1713 C C . HIS A 1 229 ? 20.767 9.724 -4.111 1.00 93.75 229 HIS A C 1
ATOM 1715 O O . HIS A 1 229 ? 21.199 10.684 -4.756 1.00 93.75 229 HIS A O 1
ATOM 1721 N N . PHE A 1 230 ? 21.509 9.057 -3.226 1.00 95.94 230 PHE A N 1
ATOM 1722 C CA . PHE A 1 230 ? 22.922 9.322 -2.941 1.00 95.94 230 PHE A CA 1
ATOM 1723 C C . PHE A 1 230 ? 23.880 8.779 -4.022 1.00 95.94 230 PHE A C 1
ATOM 1725 O O . PHE A 1 230 ? 25.050 9.159 -4.042 1.00 95.94 230 PHE A O 1
ATOM 1732 N N . GLY A 1 231 ? 23.389 7.978 -4.975 1.00 94.25 231 GLY A N 1
ATOM 1733 C CA . GLY A 1 231 ? 24.130 7.491 -6.143 1.00 94.25 231 GLY A CA 1
ATOM 1734 C C . GLY A 1 231 ? 24.638 6.048 -6.053 1.00 94.25 231 GLY A C 1
ATOM 1735 O O . GLY A 1 231 ? 25.344 5.604 -6.960 1.00 94.25 231 GLY A O 1
ATOM 1736 N N . PHE A 1 232 ? 24.284 5.303 -5.010 1.00 96.38 232 PHE A N 1
ATOM 1737 C CA . PHE A 1 232 ? 24.650 3.900 -4.837 1.00 96.38 232 PHE A CA 1
ATOM 1738 C C . PHE A 1 232 ? 23.662 2.972 -5.543 1.00 96.38 232 PHE A C 1
ATOM 1740 O O . PHE A 1 232 ? 22.473 3.262 -5.667 1.00 96.38 232 PHE A O 1
ATOM 1747 N N . VAL A 1 233 ? 24.164 1.831 -6.013 1.00 95.88 233 VAL A N 1
ATOM 1748 C CA . VAL A 1 233 ? 23.320 0.762 -6.557 1.00 95.88 233 VAL A CA 1
ATOM 1749 C C . VAL A 1 233 ? 22.584 0.086 -5.405 1.00 95.88 233 VAL A C 1
ATOM 1751 O O . VAL A 1 233 ? 23.218 -0.322 -4.433 1.00 95.88 233 VAL A O 1
ATOM 1754 N N . ASP A 1 234 ? 21.270 -0.063 -5.542 1.00 93.56 234 ASP A N 1
ATOM 1755 C CA . ASP A 1 234 ? 20.396 -0.649 -4.522 1.00 93.56 234 ASP A CA 1
ATOM 1756 C C . ASP A 1 234 ? 19.735 -1.951 -5.019 1.00 93.56 234 ASP A C 1
ATOM 1758 O O . ASP A 1 234 ? 19.712 -2.243 -6.220 1.00 93.56 234 ASP A O 1
ATOM 1762 N N . GLY A 1 235 ? 19.222 -2.762 -4.092 1.00 89.81 235 GLY A N 1
ATOM 1763 C CA . GLY A 1 235 ? 18.520 -4.014 -4.383 1.00 89.81 235 GLY A CA 1
ATOM 1764 C C . GLY A 1 235 ? 19.427 -5.194 -4.748 1.00 89.81 235 GLY A C 1
ATOM 1765 O O . GLY A 1 235 ? 18.950 -6.154 -5.345 1.00 89.81 235 GLY A O 1
ATOM 1766 N N . ILE A 1 236 ? 20.721 -5.138 -4.407 1.00 90.94 236 ILE A N 1
ATOM 1767 C CA . ILE A 1 236 ? 21.711 -6.176 -4.758 1.00 90.94 236 ILE A CA 1
ATOM 1768 C C . ILE A 1 236 ? 21.519 -7.459 -3.938 1.00 90.94 236 ILE A C 1
ATOM 1770 O O . ILE A 1 236 ? 21.554 -8.556 -4.489 1.00 90.94 236 ILE A O 1
ATOM 1774 N N . SER A 1 237 ? 21.362 -7.330 -2.619 1.00 91.75 237 SER A N 1
ATOM 1775 C CA . SER A 1 237 ? 21.278 -8.469 -1.701 1.00 91.75 237 SER A CA 1
ATOM 1776 C C . SER A 1 237 ? 19.833 -8.672 -1.266 1.00 91.75 237 SER A C 1
ATOM 1778 O O . SER A 1 237 ? 19.282 -7.838 -0.550 1.00 91.75 237 SER A O 1
ATOM 1780 N N . GLN A 1 238 ? 19.219 -9.765 -1.718 1.00 90.31 238 GLN A N 1
ATOM 1781 C CA . GLN A 1 238 ? 17.863 -10.167 -1.352 1.00 90.31 238 GLN A CA 1
ATOM 1782 C C . GLN A 1 238 ? 17.873 -11.636 -0.920 1.00 90.31 238 GLN A C 1
ATOM 1784 O O . GLN A 1 238 ? 18.589 -12.442 -1.524 1.00 90.31 238 GLN A O 1
ATOM 1789 N N . PRO A 1 239 ? 17.102 -12.016 0.111 1.00 89.88 239 PRO A N 1
ATOM 1790 C CA . PRO A 1 239 ? 16.970 -13.416 0.474 1.00 89.88 239 PRO A CA 1
ATOM 1791 C C . PRO A 1 239 ? 16.258 -14.177 -0.648 1.00 89.88 239 PRO A C 1
ATOM 1793 O O . PRO A 1 239 ? 15.216 -13.749 -1.140 1.00 89.88 239 PRO A O 1
ATOM 1796 N N . ILE A 1 240 ? 16.800 -15.334 -1.025 1.00 86.94 240 ILE A N 1
ATOM 1797 C CA . ILE A 1 240 ? 16.103 -16.269 -1.909 1.00 86.94 240 ILE A CA 1
ATOM 1798 C C . ILE A 1 240 ? 15.243 -17.165 -1.028 1.00 86.94 240 ILE A C 1
ATOM 1800 O O . ILE A 1 240 ? 15.759 -17.937 -0.214 1.00 86.94 240 ILE A O 1
ATOM 1804 N N . VAL A 1 241 ? 13.928 -17.047 -1.178 1.00 86.12 241 VAL A N 1
ATOM 1805 C CA . VAL A 1 241 ? 12.985 -17.873 -0.432 1.00 86.12 241 VAL A CA 1
ATOM 1806 C C . VAL A 1 241 ? 12.902 -19.251 -1.082 1.00 86.12 241 VAL A C 1
ATOM 1808 O O . VAL A 1 241 ? 12.794 -19.403 -2.296 1.00 86.12 241 VAL A O 1
ATOM 1811 N N . ARG A 1 242 ? 12.963 -20.302 -0.265 1.00 83.06 242 ARG A N 1
ATOM 1812 C CA . ARG A 1 242 ? 12.772 -21.669 -0.755 1.00 83.06 242 ARG A CA 1
ATOM 1813 C C . ARG A 1 242 ? 11.353 -21.814 -1.320 1.00 83.06 242 ARG A C 1
ATOM 1815 O O . ARG A 1 242 ? 10.395 -21.505 -0.626 1.00 83.06 242 ARG A O 1
ATOM 1822 N N . GLY A 1 243 ? 11.235 -22.334 -2.542 1.00 81.75 243 GLY A N 1
ATOM 1823 C CA . GLY A 1 243 ? 9.946 -22.590 -3.198 1.00 81.75 243 GLY A CA 1
ATOM 1824 C C . GLY A 1 243 ? 9.466 -21.489 -4.149 1.00 81.75 243 GLY A C 1
ATOM 1825 O O . GLY A 1 243 ? 8.402 -21.646 -4.733 1.00 81.75 243 GLY A O 1
ATOM 1826 N N . THR A 1 244 ? 10.230 -20.407 -4.340 1.00 78.06 244 THR A N 1
ATOM 1827 C CA . THR A 1 244 ? 9.893 -19.310 -5.272 1.00 78.06 244 THR A CA 1
ATOM 1828 C C . THR A 1 244 ? 10.647 -19.378 -6.609 1.00 78.06 244 THR A C 1
ATOM 1830 O O . THR A 1 244 ? 10.732 -18.365 -7.299 1.00 78.06 244 THR A O 1
ATOM 1833 N N . ALA A 1 245 ? 11.262 -20.522 -6.930 1.00 57.94 245 ALA A N 1
ATOM 1834 C CA . ALA A 1 245 ? 12.129 -20.722 -8.096 1.00 57.94 245 ALA A CA 1
ATOM 1835 C C . ALA A 1 245 ? 11.447 -21.555 -9.183 1.00 57.94 245 ALA A C 1
ATOM 1837 O O . ALA A 1 245 ? 10.770 -22.540 -8.810 1.00 57.94 245 ALA A O 1
#